Protein AF-A0A2G8S1Q2-F1 (afdb_monomer)

Radius of gyration: 22.28 Å; Cα contacts (8 Å, |Δi|>4): 128; chains: 1; bounding box: 60×45×62 Å

Structure (mmCIF, N/CA/C/O backbone):
data_AF-A0A2G8S1Q2-F1
#
_entry.id   AF-A0A2G8S1Q2-F1
#
loop_
_atom_site.group_PDB
_atom_site.id
_atom_site.type_symbol
_atom_site.label_atom_id
_atom_site.label_alt_id
_atom_site.label_comp_id
_atom_site.label_asym_id
_atom_site.label_entity_id
_atom_site.label_seq_id
_atom_site.pdbx_PDB_ins_code
_atom_site.Cartn_x
_atom_site.Cartn_y
_atom_site.Cartn_z
_atom_site.occupancy
_atom_site.B_iso_or_equiv
_atom_site.auth_seq_id
_atom_site.auth_comp_id
_atom_site.auth_asym_id
_atom_site.auth_atom_id
_atom_site.pdbx_PDB_model_num
ATOM 1 N N . MET A 1 1 ? 27.363 -15.047 46.269 1.00 43.69 1 MET A N 1
ATOM 2 C CA . MET A 1 1 ? 28.722 -14.745 45.784 1.00 43.69 1 MET A CA 1
ATOM 3 C C . MET A 1 1 ? 29.391 -16.083 45.533 1.00 43.69 1 MET A C 1
ATOM 5 O O . MET A 1 1 ? 29.581 -16.828 46.488 1.00 43.69 1 MET A O 1
ATOM 9 N N . PRO A 1 2 ? 29.495 -16.467 44.255 1.00 31.97 2 PRO A N 1
ATOM 10 C CA . PRO A 1 2 ? 30.790 -16.336 43.599 1.00 31.97 2 PRO A CA 1
ATOM 11 C C . PRO A 1 2 ? 30.722 -15.498 42.319 1.00 31.97 2 PRO A C 1
ATOM 13 O O . PRO A 1 2 ? 29.669 -15.362 41.695 1.00 31.97 2 PRO A O 1
ATOM 16 N N . ASP A 1 3 ? 31.872 -14.910 42.013 1.00 31.17 3 ASP A N 1
ATOM 17 C CA . ASP A 1 3 ? 32.123 -13.889 41.005 1.00 31.17 3 ASP A CA 1
ATOM 18 C C . ASP A 1 3 ? 31.997 -14.423 39.573 1.00 31.17 3 ASP A C 1
ATOM 20 O O . ASP A 1 3 ? 32.565 -15.459 39.221 1.00 31.17 3 ASP A O 1
ATOM 24 N N . PHE A 1 4 ? 31.265 -13.688 38.732 1.00 30.25 4 PHE A N 1
ATOM 25 C CA . PHE A 1 4 ? 31.212 -13.931 37.295 1.00 30.25 4 PHE A CA 1
ATOM 26 C C . PHE A 1 4 ? 32.331 -13.125 36.628 1.00 30.25 4 PHE A C 1
ATOM 28 O O . PHE A 1 4 ? 32.309 -11.896 36.620 1.00 30.25 4 PHE A O 1
ATOM 35 N N . VAL A 1 5 ? 33.327 -13.835 36.103 1.00 36.25 5 VAL A N 1
ATOM 36 C CA . VAL A 1 5 ? 34.426 -13.280 35.308 1.00 36.25 5 VAL A CA 1
ATOM 37 C C . VAL A 1 5 ? 33.868 -12.765 33.980 1.00 36.25 5 VAL A C 1
ATOM 39 O O . VAL A 1 5 ? 33.268 -13.519 33.214 1.00 36.25 5 VAL A O 1
ATOM 42 N N . GLU A 1 6 ? 34.061 -11.476 33.708 1.00 31.92 6 GLU A N 1
ATOM 43 C CA . GLU A 1 6 ? 33.640 -10.817 32.473 1.00 31.92 6 GLU A CA 1
ATOM 44 C C . GLU A 1 6 ? 34.610 -11.189 31.337 1.00 31.92 6 GLU A C 1
ATOM 46 O O . GLU A 1 6 ? 35.747 -10.723 31.264 1.00 31.92 6 GLU A O 1
ATOM 51 N N . GLY A 1 7 ? 34.179 -12.109 30.472 1.00 30.80 7 GLY A N 1
ATOM 52 C CA . GLY A 1 7 ? 34.874 -12.444 29.233 1.00 30.80 7 GLY A CA 1
ATOM 53 C C . GLY A 1 7 ? 34.547 -11.429 28.137 1.00 30.80 7 GLY A C 1
ATOM 54 O O . GLY A 1 7 ? 33.379 -11.170 27.859 1.00 30.80 7 GLY A O 1
ATOM 55 N N . ASN A 1 8 ? 35.587 -10.889 27.495 1.00 38.81 8 ASN A N 1
ATOM 56 C CA . ASN A 1 8 ? 35.510 -10.003 26.331 1.00 38.81 8 ASN A CA 1
ATOM 57 C C . ASN A 1 8 ? 34.640 -10.599 25.207 1.00 38.81 8 ASN A C 1
ATOM 59 O O . ASN A 1 8 ? 35.084 -11.466 24.452 1.00 38.81 8 ASN A O 1
ATOM 63 N N . GLY A 1 9 ? 33.407 -10.106 25.085 1.00 30.02 9 GLY A N 1
ATOM 64 C CA . GLY A 1 9 ? 32.466 -10.440 24.021 1.00 30.02 9 GLY A CA 1
ATOM 65 C C . GLY A 1 9 ? 32.436 -9.356 22.947 1.00 30.02 9 GLY A C 1
ATOM 66 O O . GLY A 1 9 ? 32.080 -8.212 23.211 1.00 30.02 9 GLY A O 1
ATOM 67 N N . VAL A 1 10 ? 32.819 -9.746 21.732 1.00 38.53 10 VAL A N 1
ATOM 68 C CA . VAL A 1 10 ? 32.754 -8.984 20.478 1.00 38.53 10 VAL A CA 1
ATOM 69 C C . VAL A 1 10 ? 31.423 -8.236 20.345 1.00 38.53 10 VAL A C 1
ATOM 71 O O . VAL A 1 10 ? 30.366 -8.802 20.615 1.00 38.53 10 VAL A O 1
ATOM 74 N N . ALA A 1 11 ? 31.484 -6.977 19.897 1.00 36.16 11 ALA A N 1
ATOM 75 C CA . ALA A 1 11 ? 30.337 -6.110 19.640 1.00 36.16 11 ALA A CA 1
ATOM 76 C C . ALA A 1 11 ? 29.360 -6.757 18.641 1.00 36.16 11 ALA A C 1
ATOM 78 O O . ALA A 1 11 ? 29.461 -6.586 17.426 1.00 36.16 11 ALA A O 1
ATOM 79 N N . GLY A 1 12 ? 28.410 -7.528 19.166 1.00 32.97 12 GLY A N 1
ATOM 80 C CA . GLY A 1 12 ? 27.272 -8.034 18.423 1.00 32.97 12 GLY A CA 1
ATOM 81 C C . GLY A 1 12 ? 26.372 -6.864 18.060 1.00 32.97 12 GLY A C 1
ATOM 82 O O . GLY A 1 12 ? 25.874 -6.160 18.937 1.00 32.97 12 GLY A O 1
ATOM 83 N N . ASN A 1 13 ? 26.185 -6.653 16.758 1.00 40.25 13 ASN A N 1
ATOM 84 C CA . ASN A 1 13 ? 25.220 -5.707 16.215 1.00 40.25 13 ASN A CA 1
ATOM 85 C C . ASN A 1 13 ? 23.865 -5.940 16.899 1.00 40.25 13 ASN A C 1
ATOM 87 O O . ASN A 1 13 ? 23.241 -6.988 16.720 1.00 40.25 13 ASN A O 1
ATOM 91 N N . SER A 1 14 ? 23.432 -4.976 17.710 1.00 37.72 14 SER A N 1
ATOM 92 C CA . SER A 1 14 ? 22.121 -4.988 18.350 1.00 37.72 14 SER A CA 1
ATOM 93 C C . SER A 1 14 ? 21.059 -4.919 17.255 1.00 37.72 14 SER A C 1
ATOM 95 O O . SER A 1 14 ? 20.741 -3.849 16.735 1.00 37.72 14 SER A O 1
ATOM 97 N N . VAL A 1 15 ? 20.539 -6.082 16.853 1.00 45.44 15 VAL A N 1
ATOM 98 C CA . VAL A 1 15 ? 19.340 -6.163 16.023 1.00 45.44 15 VAL A CA 1
ATOM 99 C C . VAL A 1 15 ? 18.204 -5.637 16.887 1.00 45.44 15 VAL A C 1
ATOM 101 O O . VAL A 1 15 ? 17.692 -6.322 17.773 1.00 45.44 15 VAL A O 1
ATOM 104 N N . THR A 1 16 ? 17.847 -4.377 16.663 1.00 44.38 16 THR A N 1
ATOM 105 C CA . THR A 1 16 ? 16.698 -3.748 17.306 1.00 44.38 16 THR A CA 1
ATOM 106 C C . THR A 1 16 ? 15.454 -4.589 16.998 1.00 44.38 16 THR A C 1
ATOM 108 O O . THR A 1 16 ? 15.006 -4.697 15.857 1.00 44.38 16 THR A O 1
ATOM 111 N N . LYS A 1 17 ? 14.903 -5.258 18.021 1.00 45.94 17 LYS A N 1
ATOM 112 C CA . LYS A 1 17 ? 13.624 -5.974 17.921 1.00 45.94 17 LYS A CA 1
ATOM 113 C C . LYS A 1 17 ? 12.537 -4.956 17.575 1.00 45.94 17 LYS A C 1
ATOM 115 O O . LYS A 1 17 ? 12.068 -4.233 18.446 1.00 45.94 17 LYS A O 1
ATOM 120 N N . GLY A 1 18 ? 12.146 -4.896 16.306 1.00 50.25 18 GLY A N 1
ATOM 121 C CA . GLY A 1 18 ? 11.050 -4.031 15.868 1.00 50.25 18 GLY A CA 1
ATOM 122 C C . GLY A 1 18 ? 10.818 -3.990 14.362 1.00 50.25 18 GLY A C 1
ATOM 123 O O . GLY A 1 18 ? 9.684 -3.797 13.932 1.00 50.25 18 GLY A O 1
ATOM 124 N N . HIS A 1 19 ? 11.846 -4.236 13.550 1.00 53.56 19 HIS A N 1
ATOM 125 C CA . HIS A 1 19 ? 11.708 -4.292 12.098 1.00 53.56 19 HIS A CA 1
ATOM 126 C C . HIS A 1 19 ? 12.715 -5.296 11.542 1.00 53.56 19 HIS A C 1
ATOM 128 O O . HIS A 1 19 ? 13.913 -5.068 11.662 1.00 53.56 19 HIS A O 1
ATOM 134 N N . VAL A 1 20 ? 12.249 -6.409 10.968 1.00 65.38 20 VAL A N 1
ATOM 135 C CA . VAL A 1 20 ? 13.106 -7.267 10.138 1.00 65.38 20 VAL A CA 1
ATOM 136 C C . VAL A 1 20 ? 13.144 -6.597 8.766 1.00 65.38 20 VAL A C 1
ATOM 138 O O . VAL A 1 20 ? 12.098 -6.551 8.112 1.00 65.38 20 VAL A O 1
ATOM 141 N N . PRO A 1 21 ? 14.276 -6.003 8.346 1.00 72.44 21 PRO A N 1
ATOM 142 C CA . PRO A 1 21 ? 14.379 -5.431 7.013 1.00 72.44 21 PRO A CA 1
ATOM 143 C C . PRO A 1 21 ? 14.136 -6.526 5.974 1.00 72.44 21 PRO A C 1
ATOM 145 O O . PRO A 1 21 ? 14.449 -7.691 6.215 1.00 72.44 21 PRO A O 1
ATOM 148 N N . LEU A 1 22 ? 13.587 -6.157 4.817 1.00 82.38 22 LEU A N 1
ATOM 149 C CA . LEU A 1 22 ? 13.494 -7.088 3.697 1.00 82.38 22 LEU A CA 1
ATOM 150 C C . LEU A 1 22 ? 14.908 -7.572 3.349 1.00 82.38 22 LEU A C 1
ATOM 152 O O . LEU A 1 22 ? 15.753 -6.755 2.981 1.00 82.38 22 LEU A O 1
ATOM 156 N N . ASP A 1 23 ? 15.149 -8.875 3.479 1.00 86.62 23 ASP A N 1
ATOM 157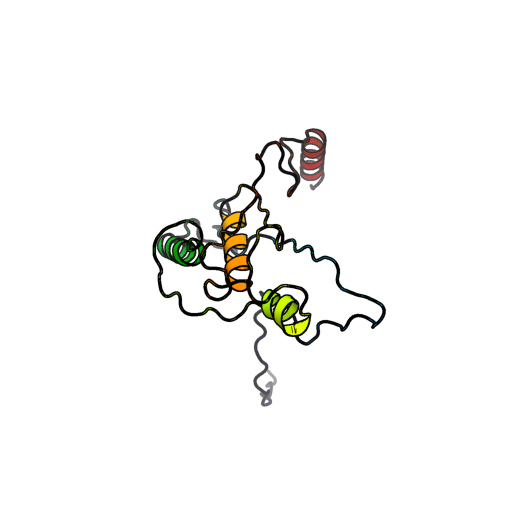 C CA . ASP A 1 23 ? 16.423 -9.491 3.120 1.00 86.62 23 ASP A CA 1
ATOM 158 C C . ASP A 1 23 ? 16.524 -9.591 1.596 1.00 86.62 23 ASP A C 1
ATOM 160 O O . ASP A 1 23 ? 16.083 -10.555 0.966 1.00 86.62 23 ASP A O 1
ATOM 164 N N . VAL A 1 24 ? 17.034 -8.516 0.996 1.00 89.69 24 VAL A N 1
ATOM 165 C CA . VAL A 1 24 ? 17.176 -8.415 -0.454 1.00 89.69 24 VAL A CA 1
ATOM 166 C C . VAL A 1 24 ? 18.266 -9.339 -0.957 1.00 89.69 24 VAL A C 1
ATOM 168 O O . VAL A 1 24 ? 18.114 -9.814 -2.071 1.00 89.69 24 VAL A O 1
ATOM 171 N N . ASP A 1 25 ? 19.316 -9.610 -0.181 1.00 88.81 25 ASP A N 1
ATOM 172 C CA . ASP A 1 25 ? 20.462 -10.422 -0.606 1.00 88.81 25 ASP A CA 1
ATOM 173 C C . ASP A 1 25 ? 20.152 -11.920 -0.471 1.00 88.81 25 ASP A C 1
ATOM 175 O O . ASP A 1 25 ? 20.440 -12.704 -1.380 1.00 88.81 25 ASP A O 1
ATOM 179 N N . GLY A 1 26 ? 19.443 -12.310 0.590 1.00 90.38 26 GLY A N 1
ATOM 180 C CA . GLY A 1 26 ? 18.954 -13.672 0.806 1.00 90.38 26 GLY A CA 1
ATOM 181 C C . GLY A 1 26 ? 17.700 -14.049 0.012 1.00 90.38 26 GLY A C 1
ATOM 182 O O . GLY A 1 26 ? 17.252 -15.192 0.105 1.00 90.38 26 GLY A O 1
ATOM 183 N N . TYR A 1 27 ? 17.127 -13.139 -0.789 1.00 91.38 27 TYR A N 1
ATOM 184 C CA . TYR A 1 27 ? 15.975 -13.478 -1.631 1.00 91.38 27 TYR A CA 1
ATOM 185 C C . TYR A 1 27 ? 16.337 -14.622 -2.603 1.00 91.38 27 TYR A C 1
ATOM 187 O O . TYR A 1 27 ? 17.333 -14.518 -3.330 1.00 91.38 27 TYR A O 1
ATOM 195 N N . PRO A 1 28 ? 15.581 -15.732 -2.630 1.00 91.25 28 PRO A N 1
ATOM 196 C CA . PRO A 1 28 ? 15.936 -16.886 -3.444 1.00 91.25 28 PRO A CA 1
ATOM 197 C C . PRO A 1 28 ? 15.822 -16.559 -4.934 1.00 91.25 28 PRO A C 1
ATOM 199 O O . PRO A 1 28 ? 14.928 -15.834 -5.370 1.00 91.25 28 PRO A O 1
ATOM 202 N N . VAL A 1 29 ? 16.737 -17.114 -5.726 1.00 88.31 29 VAL A N 1
ATOM 203 C CA . VAL A 1 29 ? 16.660 -17.032 -7.186 1.00 88.31 29 VAL A CA 1
ATOM 204 C C . VAL A 1 29 ? 15.619 -18.042 -7.660 1.00 88.31 29 VAL A C 1
ATOM 206 O O . VAL A 1 29 ? 15.643 -19.199 -7.241 1.00 88.31 29 VAL A O 1
ATOM 209 N N . ALA A 1 30 ? 14.689 -17.594 -8.502 1.00 90.19 30 ALA A N 1
ATOM 210 C CA . ALA A 1 30 ? 13.706 -18.483 -9.103 1.00 90.19 30 ALA A CA 1
ATOM 211 C C . ALA A 1 30 ? 14.401 -19.506 -10.029 1.00 90.19 30 ALA A C 1
ATOM 213 O O . ALA A 1 30 ? 15.410 -19.168 -10.654 1.00 90.19 30 ALA A O 1
ATOM 214 N N . PRO A 1 31 ? 13.881 -20.740 -10.137 1.00 95.50 31 PRO A N 1
ATOM 215 C CA . PRO A 1 31 ? 14.296 -21.686 -11.172 1.00 95.50 31 PRO A CA 1
ATOM 216 C C . PRO A 1 31 ? 14.243 -21.066 -12.577 1.00 95.50 31 PRO A C 1
ATOM 218 O O . PRO A 1 31 ? 13.410 -20.199 -12.835 1.00 95.50 31 PRO A O 1
ATOM 221 N N . ALA A 1 32 ? 15.111 -21.515 -13.490 1.00 93.31 32 ALA A N 1
ATOM 222 C CA . ALA A 1 32 ? 15.262 -20.913 -14.822 1.00 93.31 32 ALA A CA 1
ATOM 223 C C . ALA A 1 32 ? 14.002 -21.044 -15.699 1.00 93.31 32 ALA A C 1
ATOM 225 O O . ALA A 1 32 ? 13.798 -20.261 -16.623 1.00 93.31 32 ALA A O 1
ATOM 226 N N . GLU A 1 33 ? 13.160 -22.028 -15.404 1.00 96.06 33 GLU A N 1
ATOM 227 C CA . GLU A 1 33 ? 11.873 -22.275 -16.045 1.00 96.06 33 GLU A CA 1
ATOM 228 C C . GLU A 1 33 ? 10.736 -21.366 -15.542 1.00 96.06 33 GLU A C 1
ATOM 230 O O . GLU A 1 33 ? 9.643 -21.398 -16.108 1.00 96.06 33 GLU A O 1
ATOM 235 N N . LEU A 1 34 ? 10.964 -20.570 -14.489 1.00 95.00 34 LEU A N 1
ATOM 236 C CA . LEU A 1 34 ? 9.962 -19.678 -13.909 1.00 95.00 34 LEU A CA 1
ATOM 237 C C . LEU A 1 34 ? 10.312 -18.208 -14.141 1.00 95.00 34 LEU A C 1
ATOM 239 O O . LEU A 1 34 ? 11.427 -17.757 -13.894 1.00 95.00 34 LEU A O 1
ATOM 243 N N . GLU A 1 35 ? 9.300 -17.436 -14.524 1.00 93.50 35 GLU A N 1
ATOM 244 C CA . GLU A 1 35 ? 9.380 -15.987 -14.670 1.00 93.50 35 GLU A CA 1
ATOM 245 C C . GLU A 1 35 ? 8.394 -15.310 -13.714 1.00 93.50 35 GLU A C 1
ATOM 247 O O . GLU A 1 35 ? 7.252 -15.748 -13.543 1.00 93.50 35 GLU A O 1
ATOM 252 N N . LEU A 1 36 ? 8.828 -14.218 -13.086 1.00 93.62 36 LEU A N 1
ATOM 253 C CA . LEU A 1 36 ? 7.961 -13.411 -12.240 1.00 93.62 36 LEU A CA 1
ATOM 254 C C . LEU A 1 36 ? 6.984 -12.608 -13.107 1.00 93.62 36 LEU A C 1
ATOM 256 O O . LEU A 1 36 ? 7.388 -11.686 -13.803 1.00 93.62 36 LEU A O 1
ATOM 260 N N . GLN A 1 37 ? 5.694 -12.938 -13.023 1.00 94.38 37 GLN A N 1
ATOM 261 C CA . GLN A 1 37 ? 4.639 -12.287 -13.815 1.00 94.38 37 GLN A CA 1
ATOM 262 C C . GLN A 1 37 ? 3.871 -11.211 -13.036 1.00 94.38 37 GLN A C 1
ATOM 264 O O . GLN A 1 37 ? 3.409 -10.225 -13.605 1.00 94.38 37 GLN A O 1
ATOM 269 N N . GLN A 1 38 ? 3.695 -11.391 -11.724 1.00 95.12 38 GLN A N 1
ATOM 270 C CA . GLN A 1 38 ? 2.887 -10.487 -10.910 1.00 95.12 38 GLN A CA 1
ATOM 271 C C . GLN A 1 38 ? 3.317 -10.499 -9.444 1.00 95.12 38 GLN A C 1
ATOM 273 O O . GLN A 1 38 ? 3.639 -11.544 -8.883 1.00 95.12 38 GLN A O 1
ATOM 278 N N . VAL A 1 39 ? 3.256 -9.328 -8.806 1.00 94.56 39 VAL A N 1
ATOM 279 C CA . VAL A 1 39 ? 3.550 -9.142 -7.383 1.00 94.56 39 VAL A CA 1
ATOM 280 C C . VAL A 1 39 ? 2.400 -8.388 -6.722 1.00 94.56 39 VAL A C 1
ATOM 282 O O . VAL A 1 39 ? 2.054 -7.286 -7.145 1.00 94.56 39 VAL A O 1
ATOM 285 N N . HIS A 1 40 ? 1.824 -8.954 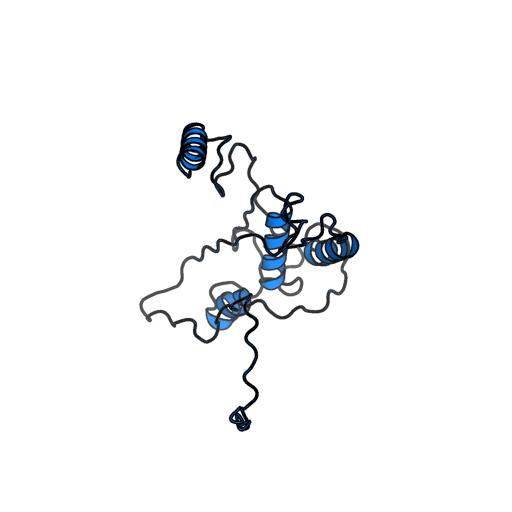-5.658 1.00 96.00 40 HIS A N 1
ATOM 286 C CA . HIS A 1 40 ? 0.845 -8.276 -4.799 1.00 96.00 40 HIS A CA 1
ATOM 287 C C . HIS A 1 40 ? 1.439 -8.070 -3.409 1.00 96.00 40 HIS A C 1
ATOM 289 O O . HIS A 1 40 ? 1.856 -9.023 -2.755 1.00 96.00 40 HIS A O 1
ATOM 295 N N . ILE A 1 41 ? 1.463 -6.821 -2.946 1.00 94.31 41 ILE A N 1
ATOM 296 C CA . ILE A 1 41 ? 2.033 -6.454 -1.648 1.00 94.31 41 ILE A CA 1
ATOM 297 C C . ILE A 1 41 ? 0.922 -5.881 -0.769 1.00 94.31 41 ILE A C 1
ATOM 299 O O . ILE A 1 41 ? 0.359 -4.826 -1.063 1.00 94.31 41 ILE A O 1
ATOM 303 N N . TYR A 1 42 ? 0.623 -6.573 0.330 1.00 94.50 42 TYR A N 1
ATOM 304 C CA . TYR A 1 42 ? -0.343 -6.136 1.335 1.00 94.50 42 TYR A CA 1
ATOM 305 C C . TYR A 1 42 ? 0.395 -5.653 2.576 1.00 94.50 42 TYR A C 1
ATOM 307 O O . TYR A 1 42 ? 1.168 -6.396 3.179 1.00 94.50 42 TYR A O 1
ATOM 315 N N . VAL A 1 43 ? 0.154 -4.402 2.967 1.00 92.12 43 VAL A N 1
ATOM 316 C CA . VAL A 1 43 ? 0.893 -3.754 4.056 1.00 92.12 43 VAL A CA 1
ATOM 317 C C . VAL A 1 43 ? -0.081 -3.143 5.047 1.00 92.12 43 VAL A C 1
ATOM 319 O O . VAL A 1 43 ? -1.009 -2.419 4.682 1.00 92.12 43 VAL A O 1
ATOM 322 N N . ARG A 1 44 ? 0.139 -3.424 6.331 1.00 92.88 44 ARG A N 1
ATOM 323 C CA . ARG A 1 44 ? -0.518 -2.700 7.418 1.00 92.88 44 ARG A CA 1
ATOM 324 C C . ARG A 1 44 ? 0.086 -1.300 7.510 1.00 92.88 44 ARG A C 1
ATOM 326 O O . ARG A 1 44 ? 1.275 -1.129 7.282 1.00 92.88 44 ARG A O 1
ATOM 333 N N . HIS A 1 45 ? -0.713 -0.311 7.907 1.00 90.88 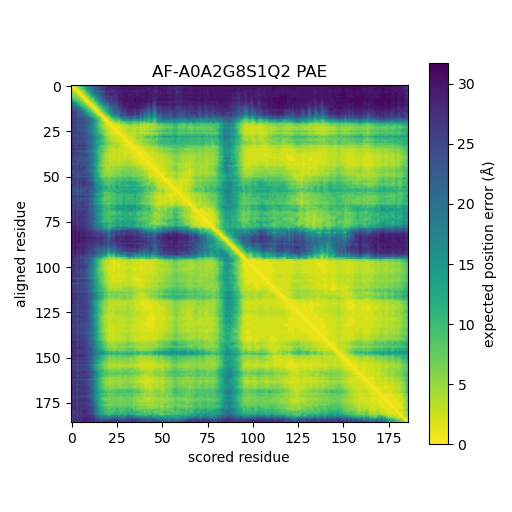45 HIS A N 1
ATOM 334 C CA . HIS A 1 45 ? -0.184 1.015 8.229 1.00 90.88 45 HIS A CA 1
ATOM 335 C C . HIS A 1 45 ? 1.018 0.939 9.195 1.00 90.88 45 HIS A C 1
ATOM 337 O O . HIS A 1 45 ? 1.092 0.028 10.028 1.00 90.88 45 HIS A O 1
ATOM 343 N N . GLY A 1 46 ? 1.903 1.933 9.116 1.00 86.25 46 GLY A N 1
ATOM 344 C CA . GLY A 1 46 ? 3.065 2.061 9.994 1.00 86.25 46 GLY A CA 1
ATOM 345 C C . GLY A 1 46 ? 2.719 2.340 11.462 1.00 86.25 46 GLY A C 1
ATOM 346 O O . GLY A 1 46 ? 1.569 2.202 11.904 1.00 86.25 46 GLY A O 1
ATOM 347 N N . GLU A 1 47 ? 3.738 2.729 12.228 1.00 86.69 47 GLU A N 1
ATOM 348 C CA . GLU A 1 47 ? 3.585 3.108 13.632 1.00 86.69 47 GLU A CA 1
ATOM 349 C C . GLU A 1 47 ? 2.568 4.238 13.817 1.00 86.69 47 GLU A C 1
ATOM 351 O O . GLU A 1 47 ? 2.355 5.083 12.946 1.00 86.69 47 GLU A O 1
ATOM 356 N N . ARG A 1 48 ? 1.886 4.221 14.961 1.00 86.38 48 ARG A N 1
ATOM 357 C CA . ARG A 1 48 ? 0.875 5.220 15.296 1.00 86.38 48 ARG A CA 1
ATOM 358 C C . ARG A 1 48 ? 0.643 5.281 16.791 1.00 86.38 48 ARG A C 1
ATOM 360 O O . ARG A 1 48 ? 0.904 4.320 17.514 1.00 86.38 48 ARG A O 1
ATOM 367 N N . THR A 1 49 ? 0.019 6.367 17.218 1.00 87.69 49 THR A N 1
ATOM 368 C CA . THR A 1 49 ? -0.536 6.481 18.562 1.00 87.69 49 THR A CA 1
ATOM 369 C C . THR A 1 49 ? -1.721 5.518 18.758 1.00 87.69 49 THR A C 1
ATOM 371 O O . THR A 1 49 ? -2.336 5.040 17.784 1.00 87.69 49 THR A O 1
ATOM 374 N N . PRO A 1 50 ? -2.066 5.186 20.016 1.00 89.19 50 PRO A N 1
ATOM 375 C CA . PRO A 1 50 ? -3.317 4.506 20.338 1.00 89.19 50 PRO A CA 1
ATOM 376 C C . PRO A 1 50 ? -4.527 5.249 19.748 1.00 89.19 50 PRO A C 1
ATOM 378 O O . PRO A 1 50 ? -4.546 6.472 19.699 1.00 89.19 50 PRO A O 1
ATOM 381 N N . VAL A 1 51 ? -5.573 4.525 19.323 1.00 88.69 51 VAL A N 1
ATOM 382 C CA . VAL A 1 51 ? -6.799 5.161 18.775 1.00 88.69 51 VAL A CA 1
ATOM 383 C C . VAL A 1 51 ? -7.739 5.710 19.863 1.00 88.69 51 VAL A C 1
ATOM 385 O O . VAL A 1 51 ? -8.866 6.084 19.572 1.00 88.69 51 VAL A O 1
ATOM 388 N N . GLY A 1 52 ? -7.304 5.695 21.120 1.00 89.12 52 GLY A N 1
ATOM 389 C CA . GLY A 1 52 ? -8.014 6.202 22.293 1.00 89.12 52 GLY A CA 1
ATOM 390 C C . GLY A 1 52 ? -7.159 5.984 23.540 1.00 89.12 52 GLY A C 1
ATOM 391 O O . GLY A 1 52 ? -6.256 5.143 23.500 1.00 89.12 52 GLY A O 1
ATOM 392 N N . VAL A 1 53 ? -7.438 6.718 24.617 1.00 91.56 53 VAL A N 1
ATOM 393 C CA . VAL A 1 53 ? -6.719 6.605 25.896 1.00 91.56 53 VAL A CA 1
ATOM 394 C C . VAL A 1 53 ? -6.984 5.238 26.520 1.00 91.56 53 VAL A C 1
ATOM 396 O O . VAL A 1 53 ? -8.132 4.835 26.694 1.00 91.56 53 VAL A O 1
ATOM 399 N N . ARG A 1 54 ? -5.919 4.485 26.800 1.00 90.81 54 ARG A N 1
ATOM 400 C CA . ARG A 1 54 ? -5.978 3.149 27.413 1.00 90.81 54 ARG A CA 1
ATOM 401 C C . ARG A 1 54 ? -4.648 2.858 28.083 1.00 90.81 54 ARG A C 1
ATOM 403 O O . ARG A 1 54 ? -3.616 3.286 27.579 1.00 90.81 54 ARG A O 1
ATOM 410 N N . MET A 1 55 ? -4.685 2.069 29.158 1.00 89.94 55 MET A N 1
ATOM 411 C CA . MET A 1 55 ? -3.485 1.646 29.893 1.00 89.94 55 MET A CA 1
ATOM 412 C C . MET A 1 55 ? -2.645 2.833 30.410 1.00 89.94 55 MET A C 1
ATOM 414 O O . MET A 1 55 ? -1.419 2.774 30.432 1.00 89.94 55 MET A O 1
ATOM 418 N N . ALA A 1 56 ? -3.315 3.920 30.809 1.00 92.44 56 ALA A N 1
ATOM 419 C CA . ALA A 1 56 ? -2.665 5.118 31.342 1.00 92.44 56 ALA A CA 1
ATOM 420 C C . ALA A 1 56 ? -2.199 4.953 32.798 1.00 92.44 56 ALA A C 1
ATOM 422 O O . ALA A 1 56 ? -1.280 5.636 33.230 1.00 92.44 56 ALA A O 1
ATOM 423 N N . GLY A 1 57 ? -2.808 4.029 33.548 1.00 90.75 57 GLY A N 1
ATOM 424 C CA . GLY A 1 57 ? -2.385 3.695 34.906 1.00 90.75 57 GLY A CA 1
ATOM 425 C C . GLY A 1 57 ? -1.227 2.686 34.962 1.00 90.75 57 GLY A C 1
ATOM 426 O O . GLY A 1 57 ? -0.841 2.104 33.938 1.00 90.75 57 GLY A O 1
ATOM 427 N N . PRO A 1 58 ? -0.693 2.420 36.167 1.00 91.62 58 PRO A N 1
ATOM 428 C CA . PRO A 1 58 ? 0.304 1.376 36.384 1.00 91.62 58 PRO A CA 1
ATOM 429 C C . PRO A 1 58 ? -0.207 -0.016 35.959 1.00 91.62 58 PRO A C 1
ATOM 431 O O . PRO A 1 58 ? -1.398 -0.295 36.105 1.00 91.62 58 PRO A O 1
ATOM 434 N N . PRO A 1 59 ? 0.662 -0.916 35.455 1.00 91.31 59 PRO A N 1
ATOM 435 C CA . PRO A 1 59 ? 2.109 -0.750 35.271 1.00 91.31 59 PRO A CA 1
ATOM 436 C C . PRO A 1 59 ? 2.505 -0.092 33.936 1.00 91.31 59 PRO A C 1
ATOM 438 O O . PRO A 1 59 ? 3.673 0.232 33.747 1.00 91.31 59 PRO A O 1
ATOM 441 N N . ALA A 1 60 ? 1.565 0.085 33.004 1.00 91.94 60 ALA A N 1
ATOM 442 C CA . ALA A 1 60 ? 1.874 0.484 31.632 1.00 91.94 60 ALA A CA 1
ATOM 443 C C . ALA A 1 60 ? 2.169 1.987 31.479 1.00 91.94 60 ALA A C 1
ATOM 445 O O . ALA A 1 60 ? 3.013 2.343 30.660 1.00 91.94 60 ALA A O 1
ATOM 446 N N . ASN A 1 61 ? 1.506 2.849 32.262 1.00 92.62 61 ASN A N 1
ATOM 447 C CA . ASN A 1 61 ? 1.724 4.304 32.309 1.00 92.62 61 ASN A CA 1
ATOM 448 C C . ASN A 1 61 ? 1.801 4.980 30.920 1.00 92.62 61 ASN A C 1
ATOM 450 O O . ASN A 1 61 ? 2.634 5.860 30.688 1.00 92.62 61 ASN A O 1
ATOM 454 N N . ILE A 1 62 ? 0.965 4.551 29.965 1.00 90.81 62 ILE A N 1
ATOM 455 C CA . ILE A 1 62 ? 0.982 5.092 28.599 1.00 90.81 62 ILE A CA 1
ATOM 456 C C . ILE A 1 62 ? 0.413 6.520 28.604 1.00 90.81 62 ILE A C 1
ATOM 458 O O . ILE A 1 62 ? -0.690 6.715 29.116 1.00 90.81 62 ILE A O 1
ATOM 462 N N . PRO A 1 63 ? 1.092 7.512 27.988 1.00 90.44 63 PRO A N 1
ATOM 463 C CA . PRO A 1 63 ? 0.591 8.879 27.930 1.00 90.44 63 PRO A CA 1
ATOM 464 C C . PRO A 1 63 ? -0.809 8.961 27.321 1.00 90.44 63 PRO A C 1
ATOM 466 O O . PRO A 1 63 ? -1.073 8.413 26.245 1.00 90.44 63 PRO A O 1
ATOM 469 N N . GLU A 1 64 ? -1.693 9.699 27.989 1.00 90.31 64 GLU A N 1
ATOM 470 C CA . GLU A 1 64 ? -3.040 9.977 27.482 1.00 90.31 64 GLU A CA 1
ATOM 471 C C . GLU A 1 64 ? -2.987 10.878 26.241 1.00 90.31 64 GLU A C 1
ATOM 473 O O . GLU A 1 64 ? -3.719 10.668 25.274 1.00 90.31 64 GLU A O 1
ATOM 478 N N . ASN A 1 65 ? -2.059 11.840 26.245 1.00 89.69 65 ASN A N 1
ATOM 479 C CA . ASN A 1 65 ? -1.894 12.842 25.200 1.00 89.69 65 ASN A CA 1
ATOM 480 C C . ASN A 1 65 ? -0.557 12.669 24.474 1.00 89.69 65 ASN A C 1
ATOM 482 O O . ASN A 1 65 ? 0.504 12.616 25.094 1.00 89.69 65 ASN A O 1
ATOM 486 N N . TRP A 1 66 ? -0.610 12.643 23.142 1.00 88.06 66 TRP A N 1
ATOM 487 C CA . TRP A 1 66 ? 0.556 12.479 22.273 1.00 88.06 66 TRP A CA 1
ATOM 488 C C . TRP A 1 66 ? 0.759 13.738 21.423 1.00 88.06 66 TRP A C 1
ATOM 490 O O . TRP A 1 66 ? 0.080 13.949 20.417 1.00 88.06 66 TRP A O 1
ATOM 500 N N . MET A 1 67 ? 1.698 14.594 21.828 1.00 85.88 67 MET A N 1
ATOM 501 C CA . MET A 1 67 ? 1.955 15.900 21.205 1.00 85.88 67 MET A CA 1
ATOM 502 C C . MET A 1 67 ? 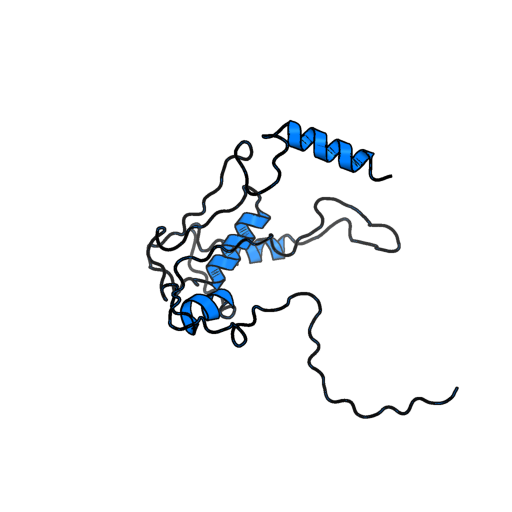2.797 15.781 19.924 1.00 85.88 67 MET A C 1
ATOM 504 O O . MET A 1 67 ? 3.951 16.201 19.872 1.00 85.88 67 MET A O 1
ATOM 508 N N . PHE A 1 68 ? 2.210 15.221 18.863 1.00 83.12 68 PHE A N 1
ATOM 509 C CA . PHE A 1 68 ? 2.903 14.971 17.590 1.00 83.12 68 PHE A CA 1
ATOM 510 C C . PHE A 1 68 ? 2.584 15.944 16.455 1.00 83.12 68 PHE A C 1
ATOM 512 O O . PHE A 1 68 ? 3.007 15.702 15.329 1.00 83.12 68 PHE A O 1
ATOM 519 N N . CYS A 1 69 ? 1.903 17.064 16.706 1.00 78.56 69 CYS A N 1
ATOM 520 C CA . CYS A 1 69 ? 1.481 17.991 15.645 1.00 78.56 69 CYS A CA 1
ATOM 521 C C . CYS A 1 69 ? 2.624 18.408 14.698 1.00 78.56 69 CYS A C 1
ATOM 523 O O . CYS A 1 69 ? 2.456 18.399 13.479 1.00 78.56 69 CYS A O 1
ATOM 525 N N . ASN A 1 70 ? 3.807 18.723 15.238 1.00 80.44 70 ASN A N 1
ATOM 526 C CA . ASN A 1 70 ? 4.963 19.103 14.423 1.00 80.44 70 ASN A CA 1
ATOM 527 C C . ASN A 1 70 ? 5.524 17.924 13.615 1.00 80.44 70 ASN A C 1
ATOM 529 O O . ASN A 1 70 ? 5.809 18.091 12.430 1.00 80.44 70 ASN A O 1
ATOM 533 N N . ILE A 1 71 ? 5.634 16.741 14.228 1.00 81.12 71 ILE A N 1
ATOM 534 C CA . ILE A 1 71 ? 6.139 15.528 13.568 1.00 81.12 71 ILE A CA 1
ATOM 535 C C . ILE A 1 71 ? 5.176 15.088 12.461 1.00 81.12 71 ILE A C 1
ATOM 537 O O . ILE A 1 71 ? 5.600 14.864 11.331 1.00 81.12 71 ILE A O 1
ATOM 541 N N . ALA A 1 72 ? 3.874 15.055 12.747 1.00 76.50 72 ALA A N 1
ATOM 542 C CA . ALA A 1 72 ? 2.836 14.728 11.777 1.00 76.50 72 ALA A CA 1
ATOM 543 C C . ALA A 1 72 ? 2.842 15.707 10.591 1.00 76.50 72 ALA A C 1
ATOM 545 O O . ALA A 1 72 ? 2.762 15.281 9.440 1.00 76.50 72 ALA A O 1
ATOM 546 N N . ARG A 1 73 ? 3.011 17.015 10.842 1.00 77.00 73 ARG A N 1
ATOM 547 C CA . ARG A 1 73 ? 3.122 18.021 9.773 1.00 77.00 73 ARG A CA 1
ATOM 548 C C . ARG A 1 73 ? 4.370 17.817 8.911 1.00 77.00 73 ARG A C 1
ATOM 550 O O . ARG A 1 73 ? 4.271 17.896 7.691 1.00 77.00 73 ARG A O 1
ATOM 557 N N . GLN A 1 74 ? 5.527 17.556 9.522 1.00 77.75 74 GLN A N 1
ATOM 558 C CA . GLN A 1 74 ? 6.776 17.294 8.793 1.00 77.75 74 GLN A CA 1
ATOM 559 C C . GLN A 1 74 ? 6.682 16.028 7.942 1.00 77.75 74 GLN A C 1
ATOM 561 O O . GLN A 1 74 ? 7.067 16.031 6.775 1.00 77.75 74 GLN A O 1
ATOM 566 N N . PHE A 1 75 ? 6.134 14.960 8.515 1.00 76.06 75 PHE A N 1
ATOM 567 C CA . PHE A 1 75 ? 5.888 13.714 7.809 1.00 76.06 75 PHE A CA 1
ATOM 568 C C . PHE A 1 75 ? 4.957 13.937 6.618 1.00 76.06 75 PHE A C 1
ATOM 570 O O . PHE A 1 75 ? 5.311 13.577 5.499 1.00 76.06 75 PHE A O 1
ATOM 577 N N . ARG A 1 76 ? 3.822 14.615 6.832 1.00 72.50 76 ARG A N 1
ATOM 578 C CA . ARG A 1 76 ? 2.877 14.948 5.766 1.00 72.50 76 ARG A CA 1
ATOM 579 C C . ARG A 1 76 ? 3.543 15.752 4.654 1.00 72.50 76 ARG A C 1
ATOM 581 O O . ARG A 1 76 ? 3.369 15.404 3.498 1.00 72.50 76 ARG A O 1
ATOM 588 N N . ALA A 1 77 ? 4.344 16.765 4.982 1.00 70.12 77 ALA A N 1
ATOM 589 C CA . ALA A 1 77 ? 5.081 17.544 3.986 1.00 70.12 77 ALA A CA 1
ATOM 590 C C . ALA A 1 77 ? 6.063 16.687 3.167 1.00 70.12 77 ALA A C 1
ATOM 592 O O . ALA A 1 77 ? 6.205 16.898 1.967 1.00 70.12 77 ALA A O 1
ATOM 593 N N . ALA A 1 78 ? 6.706 15.697 3.791 1.00 68.19 78 ALA A N 1
ATOM 594 C CA . ALA A 1 78 ? 7.631 14.803 3.101 1.00 68.19 78 ALA A CA 1
ATOM 595 C C . ALA A 1 78 ? 6.931 13.820 2.142 1.00 68.19 78 ALA A C 1
ATOM 597 O O . ALA A 1 78 ? 7.541 13.397 1.166 1.00 68.19 78 ALA A O 1
ATOM 598 N N . VAL A 1 79 ? 5.677 13.439 2.418 1.00 68.94 79 VAL A N 1
ATOM 599 C CA . VAL A 1 79 ? 4.945 12.413 1.643 1.00 68.94 79 VAL A CA 1
ATOM 600 C C . VAL A 1 79 ? 3.889 12.995 0.704 1.00 68.94 79 VAL A C 1
ATOM 602 O O . VAL A 1 79 ? 3.482 12.336 -0.248 1.00 68.94 79 VAL A O 1
ATOM 605 N N . ALA A 1 80 ? 3.449 14.231 0.953 1.00 59.81 80 ALA A N 1
ATOM 606 C CA . ALA A 1 80 ? 2.449 14.938 0.157 1.00 59.81 80 ALA A CA 1
ATOM 607 C C . ALA A 1 80 ? 3.025 15.606 -1.100 1.00 59.81 80 ALA A C 1
ATOM 609 O O . ALA A 1 80 ? 2.268 16.223 -1.842 1.00 59.81 80 ALA A O 1
ATOM 610 N N . SER A 1 81 ? 4.321 15.447 -1.388 1.00 55.81 81 SER A N 1
ATOM 611 C CA . SER A 1 81 ? 4.968 15.952 -2.611 1.00 55.81 81 SER A CA 1
ATOM 612 C C . SER A 1 81 ? 4.326 15.451 -3.919 1.00 55.81 81 SER A C 1
ATOM 614 O O . SER A 1 81 ? 4.627 15.980 -4.982 1.00 55.81 81 SER A O 1
ATOM 616 N N . TRP A 1 82 ? 3.396 14.492 -3.844 1.00 51.44 82 TRP A N 1
ATOM 617 C CA . TRP A 1 82 ? 2.596 13.963 -4.957 1.00 51.44 82 TRP A CA 1
ATOM 618 C C . TRP A 1 82 ? 1.240 14.651 -5.177 1.00 51.44 82 TRP A C 1
ATOM 620 O O . TRP A 1 82 ? 0.612 14.448 -6.211 1.00 51.44 82 TRP A O 1
ATOM 630 N N . VAL A 1 83 ? 0.756 15.439 -4.215 1.00 41.84 83 VAL A N 1
ATOM 631 C CA . VAL A 1 83 ? -0.546 16.125 -4.261 1.00 41.84 83 VAL A CA 1
ATOM 632 C C . VAL A 1 83 ? -0.283 17.624 -4.173 1.00 41.84 83 VAL A C 1
ATOM 634 O O . VAL A 1 83 ? -0.413 18.204 -3.107 1.00 41.84 83 VAL A O 1
ATOM 637 N N . ASN A 1 84 ? 0.166 18.200 -5.297 1.00 38.47 84 ASN A N 1
ATOM 638 C CA . ASN A 1 84 ? 0.383 19.630 -5.571 1.00 38.47 84 ASN A CA 1
ATOM 639 C C . ASN A 1 84 ? 0.773 20.514 -4.368 1.00 38.47 84 ASN A C 1
ATOM 641 O O . ASN A 1 84 ? -0.092 20.885 -3.581 1.00 38.47 84 ASN A O 1
ATOM 645 N N . VAL A 1 85 ? 2.052 20.928 -4.321 1.00 32.97 85 VAL A N 1
ATOM 646 C CA . VAL A 1 85 ? 2.577 22.277 -3.978 1.00 32.97 85 VAL A CA 1
ATOM 647 C C . VAL A 1 85 ? 4.086 22.160 -3.658 1.00 32.97 85 VAL A C 1
ATOM 649 O O . VAL A 1 85 ? 4.478 21.513 -2.696 1.00 32.97 85 VAL A O 1
ATOM 652 N N . TYR A 1 86 ? 4.896 22.809 -4.506 1.00 33.62 86 TYR A N 1
ATOM 653 C CA . TYR A 1 86 ? 6.341 23.111 -4.459 1.00 33.62 86 TYR A CA 1
ATOM 654 C C . TYR A 1 86 ? 7.367 22.002 -4.169 1.00 33.62 86 TYR A C 1
ATOM 656 O O . TYR A 1 86 ? 7.408 21.372 -3.117 1.00 33.62 86 TYR A O 1
ATOM 664 N N . TRP A 1 87 ? 8.312 21.903 -5.109 1.00 40.94 87 TRP A N 1
ATOM 665 C CA . TRP A 1 87 ? 9.630 21.296 -4.969 1.00 40.94 87 TRP A CA 1
ATOM 666 C C . TRP A 1 87 ? 10.320 21.743 -3.677 1.00 40.94 87 TRP A C 1
ATOM 668 O O . TRP A 1 87 ? 10.938 22.804 -3.612 1.00 40.94 87 TRP A O 1
ATOM 678 N N . VAL A 1 88 ? 10.249 20.905 -2.648 1.00 37.91 88 VAL A N 1
ATOM 679 C CA . VAL A 1 88 ? 11.175 20.968 -1.522 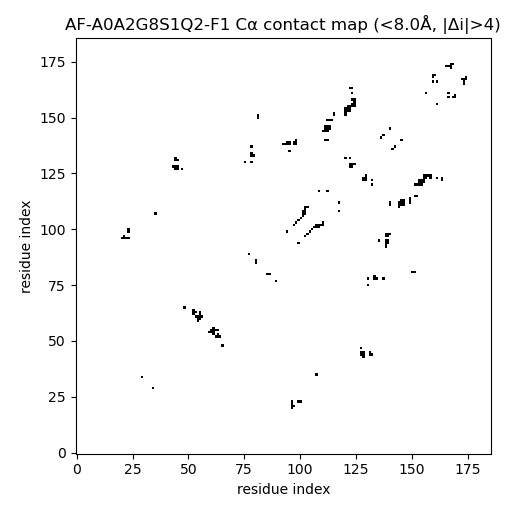1.00 37.91 88 VAL A CA 1
ATOM 680 C C . VAL A 1 88 ? 12.221 19.895 -1.771 1.00 37.91 88 VAL A C 1
ATOM 682 O O . VAL A 1 88 ? 11.879 18.722 -1.918 1.00 37.91 88 VAL A O 1
ATOM 685 N N . ASN A 1 89 ? 13.492 20.304 -1.823 1.00 40.84 89 ASN A N 1
ATOM 686 C CA . ASN A 1 89 ? 14.648 19.409 -1.833 1.00 40.84 89 ASN A CA 1
ATOM 687 C C . ASN A 1 89 ? 14.600 18.514 -0.586 1.00 40.84 89 ASN A C 1
ATOM 689 O O . ASN A 1 89 ? 15.134 18.851 0.472 1.00 40.84 89 ASN A O 1
ATOM 693 N N . SER A 1 90 ? 13.911 17.380 -0.691 1.00 42.88 90 SER A N 1
ATOM 694 C CA . SER A 1 90 ? 13.839 16.388 0.367 1.00 42.88 90 SER A CA 1
ATOM 695 C C . SER A 1 90 ? 15.065 15.491 0.251 1.00 42.88 90 SER A C 1
ATOM 697 O O . SER A 1 90 ? 15.265 14.756 -0.712 1.00 42.88 90 SER A O 1
ATOM 699 N N . ARG A 1 91 ? 15.937 15.630 1.251 1.00 42.84 91 ARG A N 1
ATOM 700 C CA . ARG A 1 91 ? 17.123 14.808 1.495 1.00 42.84 91 ARG A CA 1
ATOM 701 C C . ARG A 1 91 ? 16.777 13.335 1.245 1.00 42.84 91 ARG A C 1
ATOM 703 O O . ARG A 1 91 ? 15.852 12.818 1.870 1.00 42.84 91 ARG A O 1
ATOM 710 N N . THR A 1 92 ? 17.509 12.689 0.340 1.00 41.34 92 THR A N 1
ATOM 711 C CA . THR A 1 92 ? 17.382 11.270 -0.023 1.00 41.34 92 THR A CA 1
ATOM 712 C C . THR A 1 92 ? 17.359 10.394 1.229 1.00 41.34 92 THR A C 1
ATOM 714 O O . THR A 1 92 ? 18.403 10.083 1.803 1.00 41.34 92 THR A O 1
ATOM 717 N N . ARG A 1 93 ? 16.164 9.995 1.681 1.00 50.38 93 ARG A N 1
ATOM 718 C CA . ARG A 1 93 ? 16.021 8.812 2.536 1.00 50.38 93 ARG A CA 1
ATOM 719 C C . ARG A 1 93 ? 16.359 7.617 1.648 1.00 50.38 93 ARG A C 1
ATOM 721 O O . ARG A 1 93 ? 15.848 7.544 0.535 1.00 50.38 93 ARG A O 1
ATOM 728 N N . GLY A 1 94 ? 17.285 6.774 2.107 1.00 52.75 94 GLY A N 1
ATOM 729 C CA . GLY A 1 94 ? 17.872 5.686 1.323 1.00 52.75 94 GLY A CA 1
ATOM 730 C C . GLY A 1 94 ? 16.839 4.808 0.613 1.00 52.75 94 GLY A C 1
ATOM 731 O O . GLY A 1 94 ? 15.691 4.703 1.042 1.00 52.75 94 GLY A O 1
ATOM 732 N N . GLU A 1 95 ? 17.267 4.199 -0.491 1.00 60.50 95 GLU A N 1
ATOM 733 C CA . GLU A 1 95 ? 16.440 3.346 -1.348 1.00 60.50 95 GLU A CA 1
ATOM 734 C C . GLU A 1 95 ? 15.707 2.267 -0.543 1.00 60.50 95 GLU A C 1
ATOM 736 O O . GLU A 1 95 ? 16.301 1.586 0.300 1.00 60.50 95 GLU A O 1
ATOM 741 N N . SER A 1 96 ? 14.406 2.103 -0.805 1.00 82.25 96 SER A N 1
ATOM 742 C CA . SER A 1 96 ? 13.609 1.083 -0.125 1.00 82.25 96 SER A CA 1
ATOM 743 C C . SER A 1 96 ? 14.070 -0.327 -0.501 1.00 82.25 96 SER A C 1
ATOM 745 O O . SER A 1 96 ? 14.473 -0.580 -1.637 1.00 82.25 96 SER A O 1
ATOM 747 N N . GLY A 1 97 ? 13.933 -1.282 0.426 1.00 88.50 97 GLY A N 1
ATOM 748 C CA . GLY A 1 97 ? 14.177 -2.698 0.123 1.00 88.50 97 GLY A CA 1
ATOM 749 C C . GLY A 1 97 ? 13.322 -3.206 -1.045 1.00 88.50 97 GLY A C 1
ATOM 750 O O . GLY A 1 97 ? 13.782 -4.029 -1.828 1.00 88.50 97 GLY A O 1
ATOM 751 N N . LEU A 1 98 ? 12.112 -2.657 -1.222 1.00 92.31 98 LEU A N 1
ATOM 752 C CA . LEU A 1 98 ? 11.243 -2.977 -2.358 1.00 92.31 98 LEU A CA 1
ATOM 753 C C . LEU A 1 98 ? 11.857 -2.559 -3.696 1.00 92.31 98 LEU A C 1
ATOM 755 O O . LEU A 1 98 ? 11.797 -3.334 -4.645 1.00 92.31 98 LEU A O 1
ATOM 759 N N . ARG A 1 99 ? 12.470 -1.370 -3.774 1.00 93.06 99 ARG A N 1
ATOM 760 C CA . ARG A 1 99 ? 13.174 -0.931 -4.985 1.00 93.06 99 ARG A CA 1
ATOM 761 C C . ARG A 1 99 ? 14.365 -1.840 -5.273 1.00 93.06 99 ARG A C 1
ATOM 763 O O . ARG A 1 99 ? 14.449 -2.397 -6.364 1.00 93.06 99 ARG A O 1
ATOM 770 N N . LYS A 1 100 ? 15.210 -2.071 -4.265 1.00 93.25 100 LYS A N 1
ATOM 771 C CA . LYS A 1 100 ? 16.392 -2.931 -4.404 1.00 93.25 100 LYS A CA 1
ATOM 772 C C . LYS A 1 100 ? 16.034 -4.331 -4.894 1.00 93.25 100 LYS A C 1
ATOM 774 O O . LYS A 1 100 ? 16.715 -4.883 -5.751 1.00 93.25 100 LYS A O 1
ATOM 779 N N . LEU A 1 101 ? 14.940 -4.897 -4.391 1.00 93.44 101 LEU A N 1
ATOM 780 C CA . LEU A 1 101 ? 14.490 -6.212 -4.821 1.00 93.44 101 LEU A CA 1
ATOM 781 C C . LEU A 1 101 ? 13.862 -6.179 -6.220 1.00 93.44 101 LEU A C 1
ATOM 783 O O . LEU A 1 101 ? 14.350 -6.851 -7.122 1.00 93.44 101 LEU A O 1
ATOM 787 N N . TYR A 1 102 ? 12.787 -5.415 -6.417 1.00 94.44 102 TYR A N 1
ATOM 788 C CA . TYR A 1 102 ? 11.953 -5.5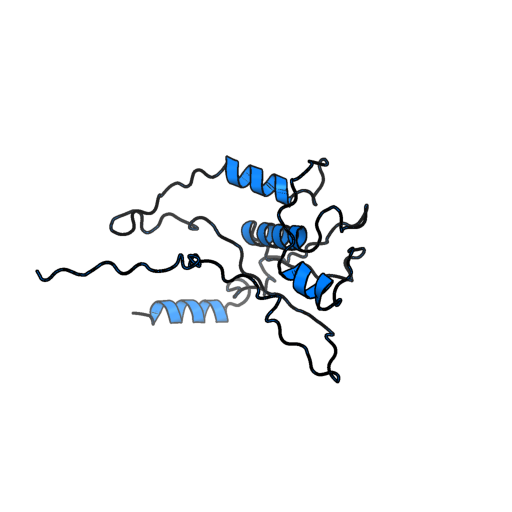40 -7.617 1.00 94.44 102 TYR A CA 1
ATOM 789 C C . TYR A 1 102 ? 12.452 -4.732 -8.820 1.00 94.44 102 TYR A C 1
ATOM 791 O O . TYR A 1 102 ? 12.143 -5.099 -9.950 1.00 94.44 102 TYR A O 1
ATOM 799 N N . VAL A 1 103 ? 13.233 -3.671 -8.601 1.00 94.38 103 VAL A N 1
ATOM 800 C CA . VAL A 1 103 ? 13.837 -2.851 -9.666 1.00 94.38 103 VAL A CA 1
ATOM 801 C C . VAL A 1 103 ? 15.298 -3.244 -9.875 1.00 94.38 103 VAL A C 1
ATOM 803 O O . VAL A 1 103 ? 15.723 -3.512 -10.999 1.00 94.38 103 VAL A O 1
ATOM 806 N N . ASP A 1 104 ? 16.092 -3.311 -8.804 1.00 94.12 104 ASP A N 1
ATOM 807 C CA . ASP A 1 104 ? 17.544 -3.449 -8.959 1.00 94.12 104 ASP A CA 1
ATOM 808 C C . ASP A 1 104 ? 17.990 -4.900 -9.141 1.00 94.12 104 ASP A C 1
ATOM 810 O O . ASP A 1 104 ? 18.775 -5.170 -10.051 1.00 94.12 104 ASP A O 1
ATOM 814 N N . ARG A 1 105 ? 17.471 -5.833 -8.337 1.00 93.62 105 ARG A N 1
ATOM 815 C CA . ARG A 1 105 ? 17.856 -7.250 -8.386 1.00 93.62 105 ARG A CA 1
ATOM 816 C C . ARG A 1 105 ? 17.051 -8.050 -9.407 1.00 93.62 105 ARG A C 1
ATOM 818 O O . ARG A 1 105 ? 17.637 -8.701 -10.263 1.00 93.62 105 ARG A O 1
ATOM 825 N N . LEU A 1 106 ? 15.723 -8.021 -9.307 1.00 93.75 106 LEU A N 1
ATOM 826 C CA . LEU A 1 106 ? 14.837 -8.855 -10.128 1.00 93.75 106 LEU A CA 1
ATOM 827 C C . LEU A 1 106 ? 14.513 -8.239 -11.490 1.00 93.75 106 LEU A C 1
ATOM 829 O O . LEU A 1 106 ? 14.034 -8.954 -12.361 1.00 93.75 106 LEU A O 1
ATOM 833 N N . LYS A 1 107 ? 14.744 -6.929 -11.672 1.00 94.06 107 LYS A N 1
ATOM 834 C CA . LYS A 1 107 ? 14.434 -6.198 -12.917 1.00 94.06 107 LYS A CA 1
ATOM 835 C C . LYS A 1 107 ? 12.976 -6.368 -13.380 1.00 94.06 107 LYS A C 1
ATOM 837 O O . LYS A 1 107 ? 12.685 -6.249 -14.563 1.00 94.06 107 LYS A O 1
ATOM 842 N N . PHE A 1 108 ? 12.070 -6.633 -12.439 1.00 94.19 108 PHE A N 1
ATOM 843 C CA . PHE A 1 108 ? 10.652 -6.874 -12.697 1.00 94.19 108 PHE A CA 1
ATOM 844 C C . PHE A 1 108 ? 9.883 -5.564 -12.896 1.00 94.19 108 PHE A C 1
ATOM 846 O O . PHE A 1 108 ? 9.039 -5.457 -13.779 1.00 94.19 108 PHE A O 1
ATOM 853 N N . LEU A 1 109 ? 10.187 -4.554 -12.078 1.00 94.56 109 LEU A N 1
ATOM 854 C CA . LEU A 1 109 ? 9.606 -3.219 -12.182 1.00 94.56 109 LEU A CA 1
ATOM 855 C C . LEU A 1 109 ? 10.532 -2.272 -12.964 1.00 94.56 109 LEU A C 1
ATOM 857 O O . LEU A 1 109 ? 11.758 -2.391 -12.858 1.00 94.56 109 LEU A O 1
ATOM 861 N N . PRO A 1 110 ? 9.983 -1.289 -13.702 1.00 94.31 110 PRO A N 1
ATOM 862 C CA . PRO A 1 110 ? 10.793 -0.325 -14.438 1.00 94.31 110 PRO A CA 1
ATOM 863 C C . PRO A 1 110 ? 11.595 0.569 -13.485 1.00 94.31 110 PRO A C 1
ATOM 865 O O . PRO A 1 110 ? 11.140 0.894 -12.388 1.00 94.31 110 PRO A O 1
ATOM 868 N N . ASP A 1 111 ? 12.772 1.031 -13.921 1.00 93.88 111 ASP A N 1
ATOM 869 C CA . ASP A 1 111 ? 13.599 1.964 -13.136 1.00 93.88 111 ASP A CA 1
ATOM 870 C C . AS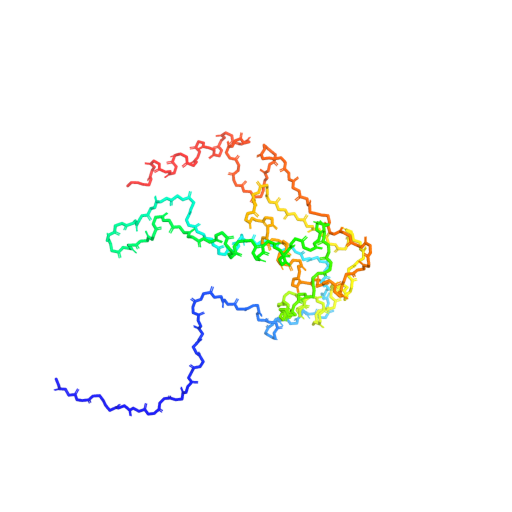P A 1 111 ? 12.896 3.312 -12.899 1.00 93.88 111 ASP A C 1
ATOM 872 O O . ASP A 1 111 ? 13.016 3.890 -11.813 1.00 93.88 111 ASP A O 1
ATOM 876 N N . VAL A 1 112 ? 12.128 3.771 -13.895 1.00 92.31 112 VAL A N 1
ATOM 877 C CA . VAL A 1 112 ? 11.328 5.002 -13.869 1.00 92.31 112 VAL A CA 1
ATOM 878 C C . VAL A 1 112 ? 9.879 4.670 -14.192 1.00 92.31 112 VAL A C 1
ATOM 880 O O . VAL A 1 112 ? 9.612 4.121 -15.262 1.00 92.31 112 VAL A O 1
ATOM 883 N N . VAL A 1 113 ? 8.966 5.047 -13.297 1.00 91.31 113 VAL A N 1
ATOM 884 C CA . VAL A 1 113 ? 7.521 4.867 -13.488 1.00 91.31 113 VAL A CA 1
ATOM 885 C C . VAL A 1 113 ? 6.949 5.955 -14.397 1.00 91.31 113 VAL A C 1
ATOM 887 O O . VAL A 1 113 ? 7.288 7.140 -14.259 1.00 91.31 113 VAL A O 1
ATOM 890 N N . ARG A 1 114 ? 6.100 5.550 -15.348 1.00 90.38 114 ARG A N 1
ATOM 891 C CA . ARG A 1 114 ? 5.514 6.454 -16.358 1.00 90.38 114 ARG A CA 1
ATOM 892 C C . ARG A 1 114 ? 3.995 6.408 -16.425 1.00 90.38 114 ARG A C 1
ATOM 894 O O . ARG A 1 114 ? 3.386 7.428 -16.735 1.00 90.38 114 ARG A O 1
ATOM 901 N N . SER A 1 115 ? 3.388 5.255 -16.149 1.00 90.56 115 SER A N 1
ATOM 902 C CA . SER A 1 115 ? 1.937 5.065 -16.244 1.00 90.56 115 SER A CA 1
ATOM 903 C C . SER A 1 115 ? 1.358 4.416 -14.989 1.00 90.56 115 SER A C 1
ATOM 905 O O . SER A 1 115 ? 2.017 3.665 -14.276 1.00 90.56 115 SER A O 1
ATOM 907 N N . ASN A 1 116 ? 0.073 4.680 -14.745 1.00 89.12 116 ASN A N 1
ATOM 908 C CA . ASN A 1 116 ? -0.719 4.020 -13.708 1.00 89.12 116 ASN A CA 1
ATOM 909 C C . ASN A 1 116 ? -1.132 2.585 -14.075 1.00 89.12 116 ASN A C 1
ATOM 911 O O . ASN A 1 116 ? -1.777 1.923 -13.263 1.00 89.12 116 ASN A O 1
ATOM 915 N N . ASP A 1 117 ? -0.777 2.121 -15.274 1.00 89.44 117 ASP A N 1
ATOM 916 C CA . ASP A 1 117 ? -0.957 0.729 -15.696 1.00 89.44 117 ASP A CA 1
ATOM 917 C C . ASP A 1 117 ? 0.207 -0.164 -15.236 1.00 89.44 117 ASP A C 1
ATOM 919 O O . ASP A 1 117 ? 0.034 -1.368 -15.075 1.00 89.44 117 ASP A O 1
ATOM 923 N N . GLU A 1 118 ? 1.377 0.428 -14.964 1.00 87.50 118 GLU A N 1
ATOM 924 C CA . GLU A 1 118 ? 2.563 -0.283 -14.463 1.00 87.50 118 GLU A CA 1
ATOM 925 C C . GLU A 1 118 ? 2.413 -0.656 -12.978 1.00 87.50 118 GLU A C 1
ATOM 927 O O . GLU A 1 118 ? 2.974 -1.651 -12.522 1.00 87.50 118 GLU A O 1
ATOM 932 N N . ILE A 1 119 ? 1.653 0.140 -12.211 1.00 90.88 119 ILE A N 1
ATOM 933 C CA . ILE A 1 119 ? 1.454 -0.055 -10.772 1.00 90.88 119 ILE A CA 1
ATOM 934 C C . ILE A 1 119 ? -0.001 0.170 -10.348 1.00 90.88 119 ILE A C 1
ATOM 936 O O . ILE A 1 119 ? -0.605 1.211 -10.597 1.00 90.88 119 ILE A O 1
ATOM 940 N N . TYR A 1 120 ? -0.554 -0.788 -9.603 1.00 94.75 120 TYR A N 1
ATOM 941 C CA . TYR A 1 120 ? -1.876 -0.660 -8.995 1.00 94.75 120 TYR A CA 1
ATOM 942 C C . TYR A 1 120 ? -1.762 -0.263 -7.520 1.00 94.75 120 TYR A C 1
ATOM 944 O O . TYR A 1 120 ? -1.317 -1.042 -6.678 1.00 94.75 120 TYR A O 1
ATOM 952 N N . LEU A 1 121 ? -2.202 0.953 -7.196 1.00 95.38 121 LEU A N 1
ATOM 953 C CA . LEU A 1 121 ? -2.110 1.524 -5.853 1.00 95.38 121 LEU A CA 1
ATOM 954 C C . LEU A 1 121 ? -3.497 1.639 -5.221 1.00 95.38 121 LEU A C 1
ATOM 956 O O . LEU A 1 121 ? -4.367 2.346 -5.736 1.00 95.38 121 LEU A O 1
ATOM 960 N N . ARG A 1 122 ? -3.702 0.975 -4.078 1.00 96.81 122 ARG A N 1
ATOM 961 C CA . ARG A 1 122 ? -4.984 0.968 -3.364 1.00 96.81 122 ARG A CA 1
ATOM 962 C C . ARG A 1 122 ? -4.802 1.069 -1.853 1.00 96.81 122 ARG A C 1
ATOM 964 O O . ARG A 1 122 ? -3.957 0.387 -1.284 1.00 96.81 122 ARG A O 1
ATOM 971 N N . SER A 1 123 ? -5.638 1.873 -1.198 1.00 96.50 123 SER A N 1
ATOM 972 C CA . SER A 1 123 ? -5.694 1.986 0.266 1.00 96.50 123 SER A CA 1
ATOM 973 C C . SER A 1 123 ? -7.138 2.052 0.760 1.00 96.50 123 SER A C 1
ATOM 975 O O . SER A 1 123 ? -8.042 2.417 0.008 1.00 96.50 123 SER A O 1
ATOM 977 N N . THR A 1 124 ? -7.358 1.730 2.036 1.00 95.44 124 THR A N 1
ATOM 978 C CA . THR A 1 124 ? -8.624 2.059 2.709 1.00 95.44 124 THR A CA 1
ATOM 979 C C . THR A 1 124 ? -8.766 3.572 2.855 1.00 95.44 124 THR A C 1
ATOM 981 O O . THR A 1 124 ? -7.760 4.281 2.914 1.00 95.44 124 THR A O 1
ATOM 984 N N . ASN A 1 125 ? -9.995 4.075 3.008 1.00 94.00 125 ASN A N 1
ATOM 985 C CA . ASN A 1 125 ? -10.245 5.493 3.294 1.00 94.00 125 ASN A CA 1
ATOM 986 C C . ASN A 1 125 ? -9.928 5.865 4.758 1.00 94.00 125 ASN A C 1
ATOM 988 O O . ASN A 1 125 ? -10.795 6.284 5.524 1.00 94.00 125 ASN A O 1
ATOM 992 N N . ILE A 1 126 ? -8.689 5.626 5.182 1.00 92.06 126 ILE A N 1
ATOM 993 C CA . ILE A 1 126 ? -8.203 5.896 6.529 1.00 92.06 126 ILE A CA 1
ATOM 994 C C . ILE A 1 126 ? -6.878 6.663 6.391 1.00 92.06 126 ILE A C 1
ATOM 996 O O . ILE A 1 126 ? -5.939 6.123 5.809 1.00 92.06 126 ILE A O 1
ATOM 1000 N N . PRO A 1 127 ? -6.732 7.875 6.962 1.00 90.19 127 PRO A N 1
ATOM 1001 C CA . PRO A 1 127 ? -5.551 8.719 6.740 1.00 90.19 127 PRO A CA 1
ATOM 1002 C C . PRO A 1 127 ? -4.210 7.997 6.944 1.00 90.19 127 PRO A C 1
ATOM 1004 O O . PRO A 1 127 ? -3.372 7.977 6.050 1.00 90.19 127 PRO A O 1
ATOM 1007 N N . ARG A 1 128 ? -4.060 7.263 8.054 1.00 89.31 128 ARG A N 1
ATOM 1008 C CA . ARG A 1 128 ? -2.835 6.497 8.356 1.00 89.31 128 ARG A CA 1
ATOM 1009 C C . ARG A 1 128 ? -2.472 5.440 7.304 1.00 89.31 128 ARG A C 1
ATOM 1011 O O . ARG A 1 128 ? -1.294 5.144 7.131 1.00 89.31 128 ARG A O 1
ATOM 1018 N N . THR A 1 129 ? -3.450 4.827 6.627 1.00 92.75 129 THR A N 1
ATOM 1019 C CA . THR A 1 129 ? -3.174 3.818 5.586 1.00 92.75 129 THR A CA 1
ATOM 1020 C C . THR A 1 129 ? -2.820 4.483 4.264 1.00 92.75 129 THR A C 1
ATOM 1022 O O . THR A 1 129 ? -1.998 3.956 3.521 1.00 92.75 129 THR A O 1
ATOM 1025 N N . ILE A 1 130 ? -3.428 5.634 3.971 1.00 92.31 130 ILE A N 1
ATOM 1026 C CA . ILE A 1 130 ? -3.129 6.439 2.783 1.00 92.31 130 ILE A CA 1
ATOM 1027 C C . ILE A 1 130 ? -1.697 6.958 2.866 1.00 92.31 130 ILE A C 1
ATOM 1029 O O . ILE A 1 130 ? -0.906 6.743 1.953 1.00 92.31 130 ILE A O 1
ATOM 1033 N N . GLU A 1 131 ? -1.340 7.562 3.995 1.00 89.00 131 GLU A N 1
ATOM 1034 C CA . GLU A 1 131 ? -0.012 8.127 4.193 1.00 89.00 131 GLU A CA 1
ATOM 1035 C C . GLU A 1 131 ? 1.085 7.050 4.216 1.00 89.00 131 GLU A C 1
ATOM 1037 O O . GLU A 1 131 ? 2.159 7.244 3.649 1.00 89.00 131 GLU A O 1
ATOM 1042 N N . SER A 1 132 ? 0.806 5.877 4.801 1.00 89.75 132 SER A N 1
ATOM 1043 C CA . SER A 1 132 ? 1.736 4.738 4.749 1.00 89.75 132 SER A CA 1
ATOM 1044 C C . SER A 1 132 ? 1.988 4.282 3.308 1.00 89.75 132 SER A C 1
ATOM 1046 O O . SER A 1 132 ? 3.123 3.993 2.941 1.00 89.75 132 SER A O 1
ATOM 1048 N N . LEU A 1 133 ? 0.950 4.251 2.464 1.00 92.38 133 LEU A N 1
ATOM 1049 C CA . LEU A 1 133 ? 1.116 3.906 1.053 1.00 92.38 133 LEU A CA 1
ATOM 1050 C C . LEU A 1 133 ? 1.901 4.985 0.294 1.00 92.38 133 LEU A C 1
ATOM 1052 O O . LEU A 1 133 ? 2.785 4.646 -0.486 1.00 92.38 133 LEU A O 1
ATOM 1056 N N . GLN A 1 134 ? 1.655 6.269 0.566 1.00 90.00 134 GLN A N 1
ATOM 1057 C CA . GLN A 1 134 ? 2.450 7.367 -0.001 1.00 90.00 134 GLN A CA 1
ATOM 1058 C C . GLN A 1 134 ? 3.935 7.245 0.365 1.00 90.00 134 GLN A C 1
ATOM 1060 O O . GLN A 1 134 ? 4.795 7.453 -0.489 1.00 90.00 134 GLN A O 1
ATOM 1065 N N . GLN A 1 135 ? 4.253 6.841 1.599 1.00 87.50 135 GLN A N 1
ATOM 1066 C CA . GLN A 1 135 ? 5.635 6.560 1.997 1.00 87.50 135 GLN A CA 1
ATOM 1067 C C . GLN A 1 135 ? 6.267 5.406 1.230 1.00 87.50 135 GLN A C 1
ATOM 1069 O O . GLN A 1 135 ? 7.409 5.523 0.786 1.00 87.50 135 GLN A O 1
ATOM 1074 N N . ILE A 1 136 ? 5.535 4.303 1.073 1.00 89.69 136 ILE A N 1
ATOM 1075 C CA . ILE A 1 136 ? 6.005 3.143 0.311 1.00 89.69 136 ILE A CA 1
ATOM 1076 C C . ILE A 1 136 ? 6.297 3.555 -1.135 1.00 89.69 136 ILE A C 1
ATOM 1078 O O . ILE A 1 136 ? 7.366 3.236 -1.652 1.00 89.69 136 ILE A O 1
ATOM 1082 N N . ILE A 1 137 ? 5.395 4.322 -1.755 1.00 89.75 137 ILE A N 1
ATOM 1083 C CA . ILE A 1 137 ? 5.574 4.835 -3.118 1.00 89.75 137 ILE A CA 1
ATOM 1084 C C . ILE A 1 137 ? 6.808 5.733 -3.195 1.00 89.75 137 ILE A C 1
ATOM 1086 O O . ILE A 1 137 ? 7.642 5.514 -4.061 1.00 89.75 137 ILE A O 1
ATOM 1090 N N . HIS A 1 138 ? 6.987 6.674 -2.264 1.00 85.75 138 HIS A N 1
ATOM 1091 C CA . HIS A 1 138 ? 8.158 7.557 -2.252 1.00 85.75 138 HIS A CA 1
ATOM 1092 C C . HIS A 1 138 ? 9.484 6.786 -2.083 1.00 85.75 138 HIS A C 1
ATOM 1094 O O . HIS A 1 138 ? 10.527 7.225 -2.565 1.00 85.75 138 HIS A O 1
ATOM 1100 N N . GLY A 1 139 ? 9.471 5.645 -1.387 1.00 86.19 139 GLY A N 1
ATOM 1101 C CA . GLY A 1 139 ? 10.639 4.769 -1.262 1.00 86.19 139 GLY A CA 1
ATOM 1102 C C . GLY A 1 139 ? 10.886 3.880 -2.487 1.00 86.19 139 GLY A C 1
ATOM 1103 O O . GLY A 1 139 ? 12.036 3.530 -2.762 1.00 86.19 139 GLY A O 1
ATOM 1104 N N . LEU A 1 140 ? 9.829 3.476 -3.198 1.00 90.00 140 LEU A N 1
ATOM 1105 C CA . LEU A 1 140 ? 9.910 2.648 -4.406 1.00 90.00 140 LEU A CA 1
ATOM 1106 C C . LEU A 1 140 ? 10.282 3.487 -5.638 1.00 90.00 140 LEU A C 1
ATOM 1108 O O . LEU A 1 140 ? 11.211 3.142 -6.367 1.00 90.00 140 LEU A O 1
ATOM 1112 N N . TYR A 1 141 ? 9.598 4.614 -5.815 1.00 89.62 141 TYR A N 1
ATOM 1113 C CA . TYR A 1 141 ? 9.794 5.609 -6.862 1.00 89.62 141 TYR A CA 1
ATOM 1114 C C . TYR A 1 141 ? 9.954 6.993 -6.224 1.00 89.62 141 TYR A C 1
ATOM 1116 O O . TYR A 1 141 ? 8.972 7.717 -6.046 1.00 89.62 141 TYR A O 1
ATOM 1124 N N . PRO A 1 142 ? 11.186 7.387 -5.855 1.00 85.25 142 PRO A N 1
ATOM 1125 C CA . PRO A 1 142 ? 11.442 8.761 -5.444 1.00 85.25 142 PRO A CA 1
ATOM 1126 C C . PRO A 1 142 ? 11.122 9.737 -6.585 1.00 85.25 142 PRO A C 1
ATOM 1128 O O . PRO A 1 142 ? 11.009 9.346 -7.749 1.00 85.25 142 PRO A O 1
ATOM 1131 N N . VAL A 1 143 ? 11.036 11.030 -6.262 1.00 81.25 143 VAL A N 1
ATOM 1132 C CA . VAL A 1 143 ? 10.701 12.093 -7.230 1.00 81.25 143 VAL A CA 1
ATOM 1133 C C . VAL A 1 143 ? 11.629 12.081 -8.457 1.00 81.25 143 VAL A C 1
ATOM 1135 O O . VAL A 1 143 ? 11.180 12.316 -9.570 1.00 81.25 143 VAL A O 1
ATOM 1138 N N . SER A 1 144 ? 12.906 11.719 -8.293 1.00 83.94 144 SER A N 1
ATOM 1139 C CA . SER A 1 144 ? 13.877 11.594 -9.395 1.00 83.94 144 SER A CA 1
ATOM 1140 C C . SER A 1 144 ? 13.666 10.382 -10.311 1.00 83.94 144 SER A C 1
ATOM 1142 O O . SER A 1 144 ? 14.242 10.323 -11.395 1.00 83.94 144 SER A O 1
ATOM 1144 N N . LYS A 1 145 ? 12.882 9.395 -9.872 1.00 89.00 145 LYS A N 1
ATOM 1145 C CA . LYS A 1 145 ? 12.585 8.145 -10.589 1.00 89.00 145 LYS A CA 1
ATOM 1146 C C . LYS A 1 145 ? 11.125 8.078 -11.033 1.00 89.00 145 LYS A C 1
ATOM 1148 O O . LYS A 1 145 ? 10.604 6.999 -11.299 1.00 89.00 145 LYS A O 1
ATOM 1153 N N . SER A 1 146 ? 10.477 9.232 -11.117 1.00 86.06 146 SER A N 1
ATOM 1154 C CA . SER A 1 146 ? 9.125 9.380 -11.642 1.00 86.06 146 SER A CA 1
ATOM 1155 C C . SER A 1 146 ? 9.148 10.348 -12.810 1.00 86.06 146 SER A C 1
ATOM 1157 O O . SER A 1 146 ? 9.885 11.335 -12.782 1.00 86.06 146 SER A O 1
ATOM 1159 N N . ALA A 1 147 ? 8.392 10.041 -13.863 1.00 86.19 147 ALA A N 1
ATOM 1160 C CA . ALA A 1 147 ? 8.300 10.938 -15.007 1.00 86.19 147 ALA A CA 1
ATOM 1161 C C . ALA A 1 147 ? 7.702 12.295 -14.596 1.00 86.19 147 ALA A C 1
ATOM 1163 O O . ALA A 1 147 ? 6.891 12.366 -13.675 1.00 86.19 147 ALA A O 1
ATOM 1164 N N . THR A 1 148 ? 8.098 13.363 -15.293 1.00 78.75 148 THR A N 1
ATOM 1165 C CA . THR A 1 148 ? 7.774 14.757 -14.941 1.00 78.75 148 THR A CA 1
ATOM 1166 C C . 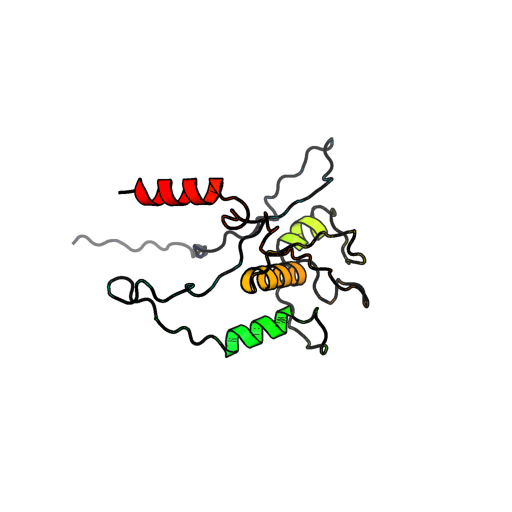THR A 1 148 ? 6.276 15.014 -14.754 1.00 78.75 148 THR A C 1
ATOM 1168 O O . THR A 1 148 ? 5.906 15.741 -13.839 1.00 78.75 148 THR A O 1
ATOM 1171 N N . ASP A 1 149 ? 5.429 14.358 -15.551 1.00 81.75 149 ASP A N 1
ATOM 1172 C CA . ASP A 1 149 ? 3.968 14.507 -15.508 1.00 81.75 149 ASP A CA 1
ATOM 1173 C C . ASP A 1 149 ? 3.254 13.268 -14.940 1.00 81.75 149 ASP A C 1
ATOM 1175 O O . ASP A 1 149 ? 2.031 13.132 -15.034 1.00 81.75 149 ASP A O 1
ATOM 1179 N N . PHE A 1 150 ? 4.003 12.327 -14.356 1.00 84.75 150 PHE A N 1
ATOM 1180 C CA . PHE A 1 150 ? 3.409 11.138 -13.762 1.00 84.75 150 PHE A CA 1
ATOM 1181 C C . PHE A 1 150 ? 2.832 11.452 -12.382 1.00 84.75 150 PHE A C 1
ATOM 1183 O O . PHE A 1 150 ? 3.557 11.737 -11.428 1.00 84.75 150 PHE A O 1
ATOM 1190 N N . MET A 1 151 ? 1.511 11.318 -12.263 1.00 84.94 151 MET A N 1
ATOM 1191 C CA . MET A 1 151 ? 0.810 11.390 -10.986 1.00 84.94 151 MET A CA 1
ATOM 1192 C C . MET A 1 151 ? 0.302 9.994 -10.582 1.00 84.94 151 MET A C 1
ATOM 1194 O O . MET A 1 151 ? -0.569 9.441 -11.267 1.00 84.94 151 MET A O 1
ATOM 1198 N N . PRO A 1 152 ? 0.792 9.413 -9.468 1.00 87.69 152 PRO A N 1
ATOM 1199 C CA . PRO A 1 152 ? 0.297 8.139 -8.964 1.00 87.69 152 PRO A CA 1
ATOM 1200 C C . PRO A 1 152 ? -1.188 8.227 -8.589 1.00 87.69 152 PRO A C 1
ATOM 1202 O O . PRO A 1 152 ? -1.601 9.026 -7.747 1.00 87.69 152 PRO A O 1
ATOM 1205 N N . HIS A 1 153 ? -2.004 7.367 -9.184 1.00 90.56 153 HIS A N 1
ATOM 1206 C CA . HIS A 1 153 ? -3.437 7.305 -8.946 1.00 90.56 153 HIS A CA 1
ATOM 1207 C C . HIS A 1 153 ? -3.734 6.348 -7.790 1.00 90.56 153 HIS A C 1
ATOM 1209 O O . HIS A 1 153 ? -3.832 5.128 -7.950 1.00 90.56 153 HIS A O 1
ATOM 1215 N N . LEU A 1 154 ? -3.925 6.927 -6.608 1.00 92.19 154 LEU A N 1
ATOM 1216 C CA . LEU A 1 154 ? -4.359 6.199 -5.426 1.00 92.19 154 LEU A CA 1
ATOM 1217 C C . LEU A 1 154 ? -5.855 5.863 -5.499 1.00 92.19 154 LEU A C 1
ATOM 1219 O O . LEU A 1 154 ? -6.701 6.755 -5.497 1.00 92.19 154 LEU A O 1
ATOM 1223 N N . ARG A 1 155 ? -6.189 4.572 -5.485 1.00 95.06 155 ARG A N 1
ATOM 1224 C CA . ARG A 1 155 ? -7.580 4.101 -5.480 1.00 95.06 155 ARG A CA 1
ATOM 1225 C C . ARG A 1 155 ? -8.075 3.900 -4.055 1.00 95.06 155 ARG A C 1
ATOM 1227 O O . ARG A 1 155 ? -7.476 3.162 -3.271 1.00 95.06 155 ARG A O 1
ATOM 1234 N N . ILE A 1 156 ? -9.201 4.528 -3.742 1.00 95.31 156 ILE A N 1
ATOM 1235 C CA . ILE A 1 156 ? -9.886 4.431 -2.453 1.00 95.31 156 ILE A CA 1
ATOM 1236 C C . ILE A 1 156 ? -11.344 4.087 -2.738 1.00 95.31 156 ILE A C 1
ATOM 1238 O O . ILE A 1 156 ? -11.973 4.712 -3.592 1.00 95.31 156 ILE A O 1
ATOM 1242 N N . ARG A 1 157 ? -11.889 3.087 -2.040 1.00 93.50 157 ARG A N 1
ATOM 1243 C CA . ARG A 1 157 ? -13.313 2.745 -2.147 1.00 93.50 157 ARG A CA 1
ATOM 1244 C C . ARG A 1 157 ? -14.128 3.464 -1.080 1.00 93.50 157 ARG A C 1
ATOM 1246 O O . ARG A 1 157 ? -13.612 3.903 -0.051 1.00 93.50 157 ARG A O 1
ATOM 1253 N N . ASN A 1 158 ? -15.432 3.555 -1.326 1.00 92.25 158 ASN A N 1
ATOM 1254 C CA . ASN A 1 158 ? -16.380 3.975 -0.306 1.00 92.25 158 ASN A CA 1
ATOM 1255 C C . ASN A 1 158 ? -16.325 3.001 0.881 1.00 92.25 158 ASN A C 1
ATOM 1257 O O . ASN A 1 158 ? -16.239 1.791 0.685 1.00 92.25 158 ASN A O 1
ATOM 1261 N N . GLY A 1 159 ? -16.424 3.518 2.108 1.00 88.88 159 GLY A N 1
ATOM 1262 C CA . GLY A 1 159 ? -16.422 2.694 3.317 1.00 88.88 159 GLY A CA 1
ATOM 1263 C C . GLY A 1 159 ? -17.549 1.656 3.368 1.00 88.88 159 GLY A C 1
ATOM 1264 O O . GLY A 1 159 ? -17.393 0.647 4.045 1.00 88.88 159 GLY A O 1
ATOM 1265 N N . LYS A 1 160 ? -18.653 1.853 2.635 1.00 89.69 160 LYS A N 1
ATOM 1266 C CA . LYS A 1 160 ? -19.737 0.864 2.502 1.00 89.69 160 LYS A CA 1
ATOM 1267 C C . LYS A 1 160 ? -19.383 -0.317 1.590 1.00 89.69 160 LYS A C 1
ATOM 1269 O O . LYS A 1 160 ? -19.896 -1.403 1.809 1.00 89.69 160 LYS A O 1
ATOM 1274 N N . ASP A 1 161 ? -18.482 -0.119 0.630 1.00 92.31 161 ASP A N 1
ATOM 1275 C CA . ASP A 1 161 ? -18.073 -1.133 -0.359 1.00 92.31 161 ASP A CA 1
ATOM 1276 C C . ASP A 1 161 ? -16.646 -1.649 -0.113 1.00 92.31 161 ASP A C 1
ATOM 1278 O O . ASP A 1 161 ? -16.069 -2.377 -0.930 1.00 92.31 161 ASP A O 1
ATOM 1282 N N . GLU A 1 162 ? -16.028 -1.211 0.984 1.00 93.88 162 GLU A N 1
ATOM 1283 C CA . GLU A 1 162 ? -14.648 -1.542 1.296 1.00 93.88 162 GLU A CA 1
ATOM 1284 C C . GLU A 1 162 ? -14.528 -3.010 1.705 1.00 93.88 162 GLU A C 1
ATOM 1286 O O . GLU A 1 162 ? -15.286 -3.505 2.540 1.00 93.88 162 GLU A O 1
ATOM 1291 N N . ASN A 1 163 ? -13.547 -3.686 1.111 1.00 94.12 163 ASN A N 1
ATOM 1292 C CA . ASN A 1 163 ? -13.273 -5.107 1.302 1.00 94.12 163 ASN A CA 1
ATOM 1293 C C . ASN A 1 163 ? -11.798 -5.403 1.630 1.00 94.12 163 ASN A C 1
ATOM 1295 O O . ASN A 1 163 ? -11.404 -6.563 1.658 1.00 94.12 163 ASN A O 1
ATOM 1299 N N . LEU A 1 164 ? -10.986 -4.376 1.912 1.00 94.50 164 LEU A N 1
ATOM 1300 C CA . LEU A 1 164 ? -9.634 -4.530 2.472 1.00 94.50 164 LEU A CA 1
ATOM 1301 C C . LEU A 1 164 ? -9.622 -4.808 3.986 1.00 94.50 164 LEU A C 1
ATOM 1303 O O . LEU A 1 164 ? -8.566 -5.067 4.558 1.00 94.50 164 LEU A O 1
ATOM 1307 N N . PHE A 1 165 ? -10.777 -4.750 4.648 1.00 92.00 165 PHE A N 1
ATOM 1308 C CA . PHE A 1 165 ? -10.953 -5.171 6.036 1.00 92.00 165 PHE A CA 1
ATOM 1309 C C . PHE A 1 165 ? -12.313 -5.849 6.217 1.00 92.00 165 PHE A C 1
ATOM 1311 O O . PHE A 1 165 ? -13.201 -5.718 5.374 1.00 92.00 165 PHE A O 1
ATOM 1318 N N . GLY A 1 166 ? -12.481 -6.563 7.333 1.00 92.94 166 GLY A N 1
ATOM 1319 C CA . GLY A 1 166 ? -13.757 -7.165 7.714 1.00 92.94 166 GLY A CA 1
ATOM 1320 C C . GLY A 1 166 ? -14.815 -6.095 7.982 1.00 92.94 166 GLY A C 1
ATOM 1321 O O . GLY A 1 166 ? -14.901 -5.568 9.088 1.00 92.94 166 GLY A O 1
ATOM 1322 N N . ASN A 1 167 ? -15.590 -5.755 6.957 1.00 93.88 167 ASN A N 1
ATOM 1323 C CA . ASN A 1 167 ? -16.542 -4.654 6.987 1.00 93.88 167 ASN A CA 1
ATOM 1324 C C . ASN A 1 167 ? -17.909 -5.103 7.526 1.00 93.88 167 ASN A C 1
ATOM 1326 O O . ASN A 1 167 ? -18.755 -5.609 6.787 1.00 93.88 167 ASN A O 1
ATOM 1330 N N . THR A 1 168 ? -18.134 -4.904 8.823 1.00 93.50 168 THR A N 1
ATOM 1331 C CA . THR A 1 168 ? -19.402 -5.240 9.496 1.00 93.50 168 THR A CA 1
ATOM 1332 C C . THR A 1 168 ? -20.574 -4.362 9.072 1.00 93.50 168 THR A C 1
ATOM 1334 O O . THR A 1 168 ? -21.718 -4.801 9.148 1.00 93.50 168 THR A O 1
ATOM 1337 N N . MET A 1 169 ? -20.316 -3.152 8.561 1.00 88.88 169 MET A N 1
ATOM 1338 C CA . MET A 1 169 ? -21.378 -2.295 8.026 1.00 88.88 169 MET A CA 1
ATOM 1339 C C . MET A 1 169 ? -21.955 -2.856 6.723 1.00 88.88 169 MET A C 1
ATOM 1341 O O . MET A 1 169 ? -23.157 -2.747 6.494 1.00 88.88 169 MET A O 1
ATOM 1345 N N . ALA A 1 170 ? -21.106 -3.467 5.892 1.00 92.62 170 ALA A N 1
ATOM 1346 C CA . ALA A 1 170 ? -21.502 -4.090 4.631 1.00 92.62 170 ALA A CA 1
ATOM 1347 C C . ALA A 1 170 ? -22.022 -5.527 4.811 1.00 92.62 170 ALA A C 1
ATOM 1349 O O . ALA A 1 170 ? -22.896 -5.971 4.071 1.00 92.62 170 ALA A O 1
ATOM 1350 N N . CYS A 1 171 ? -21.497 -6.267 5.795 1.00 93.50 171 CYS A N 1
ATOM 1351 C CA . CYS A 1 171 ? -21.830 -7.670 6.027 1.00 93.50 171 CYS A CA 1
ATOM 1352 C C . CYS A 1 171 ? -22.383 -7.896 7.441 1.00 93.50 171 CYS A C 1
ATOM 1354 O O . CYS A 1 171 ? -21.638 -8.129 8.394 1.00 93.50 171 CYS A O 1
ATOM 1356 N N . LYS A 1 172 ? -23.715 -7.916 7.565 1.00 93.75 172 LYS A N 1
ATOM 1357 C CA . LYS A 1 172 ? -24.407 -8.142 8.847 1.00 93.75 172 LYS A CA 1
ATOM 1358 C C . LYS A 1 172 ? -24.119 -9.498 9.481 1.00 93.75 172 LYS A C 1
ATOM 1360 O O . LYS A 1 172 ? -24.034 -9.605 10.699 1.00 93.75 172 LYS A O 1
ATOM 1365 N N . ARG A 1 173 ? -23.885 -10.535 8.673 1.00 95.69 173 ARG A N 1
ATOM 1366 C CA . ARG A 1 173 ? -23.466 -11.842 9.196 1.00 95.69 173 ARG A CA 1
ATOM 1367 C C . ARG A 1 173 ? -22.108 -11.761 9.899 1.00 95.69 173 ARG A C 1
ATOM 1369 O O . ARG A 1 173 ? -21.939 -12.373 10.947 1.00 95.69 173 ARG A O 1
ATOM 1376 N N . LEU A 1 174 ? -21.159 -11.006 9.343 1.00 95.38 174 LEU A N 1
ATOM 1377 C CA . LEU A 1 174 ? -19.845 -10.813 9.958 1.00 95.38 174 LEU A CA 1
ATOM 1378 C C . LEU A 1 174 ? -19.959 -10.076 11.298 1.00 95.38 174 LEU A C 1
ATOM 1380 O O . LEU A 1 174 ? -19.285 -10.454 12.248 1.00 95.38 174 LEU A O 1
ATOM 1384 N N . GLU A 1 175 ? -20.833 -9.071 11.381 1.00 94.56 175 GLU A N 1
ATOM 1385 C CA . GLU A 1 175 ? -21.124 -8.349 12.627 1.00 94.56 175 GLU A CA 1
ATOM 1386 C C . GLU A 1 175 ? -21.596 -9.301 13.736 1.00 94.56 175 GLU A C 1
ATOM 1388 O O . GLU A 1 175 ? -21.015 -9.318 14.820 1.00 94.56 175 GLU A O 1
ATOM 1393 N N . ILE A 1 176 ? -22.581 -10.157 13.437 1.00 95.44 176 ILE A N 1
ATOM 1394 C CA . ILE A 1 176 ? -23.112 -11.150 14.386 1.00 95.44 176 ILE A CA 1
ATOM 1395 C C . ILE A 1 176 ? -22.006 -12.098 14.866 1.00 95.44 176 ILE A C 1
ATOM 1397 O O . ILE A 1 176 ? -21.887 -12.351 16.063 1.00 95.44 176 ILE A O 1
ATOM 1401 N N . LEU A 1 177 ? -21.174 -12.601 13.946 1.00 94.25 177 LEU A N 1
ATOM 1402 C CA . LEU A 1 177 ? -20.072 -13.501 14.295 1.00 94.25 177 LEU A CA 1
ATOM 1403 C C . LEU A 1 177 ? -19.052 -12.817 15.211 1.00 94.25 177 LEU A C 1
ATOM 1405 O O . LEU A 1 177 ? -18.634 -13.413 16.200 1.00 94.25 177 LEU A O 1
ATOM 1409 N N . GLN A 1 178 ? -18.671 -11.571 14.923 1.00 92.94 178 GLN A N 1
ATOM 1410 C CA . GLN A 1 178 ? -17.711 -10.833 15.750 1.00 92.94 178 GLN A CA 1
ATOM 1411 C C . GLN A 1 178 ? -18.232 -10.583 17.168 1.00 92.94 178 GLN A C 1
ATOM 1413 O O . GLN A 1 178 ? -17.484 -10.760 18.129 1.00 92.94 178 GLN A O 1
ATOM 1418 N N . VAL A 1 179 ? -19.509 -10.216 17.306 1.00 92.12 179 VAL A N 1
ATOM 1419 C CA . VAL A 1 179 ? -20.145 -10.050 18.620 1.00 92.12 179 VAL A CA 1
ATOM 1420 C C . VAL A 1 179 ? -20.188 -11.383 19.371 1.00 92.12 179 VAL A C 1
ATOM 1422 O O . VAL A 1 179 ? -19.809 -11.425 20.540 1.00 92.12 179 VAL A O 1
ATOM 1425 N N . GLY A 1 180 ? -20.568 -12.475 18.700 1.00 92.19 180 GLY A N 1
ATOM 1426 C CA . GLY A 1 180 ? -20.583 -13.813 19.296 1.00 92.19 180 GLY A CA 1
ATOM 1427 C C . GLY A 1 180 ? -19.207 -14.260 19.801 1.00 92.19 180 GLY A C 1
ATOM 1428 O O . GLY A 1 180 ? -19.097 -14.748 20.922 1.00 92.19 180 GLY A O 1
ATOM 1429 N N . PHE A 1 181 ? -18.138 -14.024 19.030 1.00 91.44 181 PHE A N 1
ATOM 1430 C CA . PHE A 1 181 ? -16.765 -14.298 19.475 1.00 91.44 181 PHE A CA 1
ATOM 1431 C C . PHE A 1 181 ? -16.360 -13.458 20.689 1.00 91.44 181 PHE A C 1
ATOM 1433 O O . PHE A 1 181 ? -15.742 -13.986 21.611 1.00 91.44 181 PHE A O 1
ATOM 1440 N N . ALA A 1 182 ? -16.712 -12.171 20.715 1.00 88.94 182 ALA A N 1
ATOM 1441 C CA . ALA A 1 182 ? -16.398 -11.302 21.847 1.00 88.94 182 ALA A CA 1
ATOM 1442 C C . ALA A 1 182 ? -17.124 -11.736 23.131 1.00 88.94 182 ALA A C 1
ATOM 1444 O O . ALA A 1 182 ? -16.544 -11.669 24.208 1.00 88.94 182 ALA A O 1
ATOM 1445 N N . GLN A 1 183 ? -18.367 -12.210 23.016 1.00 85.06 183 GLN A N 1
ATOM 1446 C CA . GLN A 1 183 ? -19.163 -12.703 24.145 1.00 85.06 183 GLN A CA 1
ATOM 1447 C C . GLN A 1 183 ? -18.770 -14.110 24.609 1.00 85.06 183 GLN A C 1
ATOM 1449 O O . GLN A 1 183 ? -18.956 -14.422 25.776 1.00 85.06 183 GLN A O 1
ATOM 1454 N N . GLY A 1 184 ? -18.255 -14.959 23.715 1.00 74.88 184 GLY A N 1
ATOM 1455 C CA . GLY A 1 184 ? -17.764 -16.302 24.050 1.00 74.88 184 GLY A CA 1
ATOM 1456 C C . GLY A 1 184 ? -16.314 -16.339 24.542 1.00 74.88 184 GLY A C 1
ATOM 1457 O O . GLY A 1 184 ? -15.835 -17.396 24.935 1.00 74.88 184 GLY A O 1
ATOM 1458 N N . SER A 1 185 ? -15.610 -15.204 24.502 1.00 59.41 185 SER A N 1
ATOM 1459 C CA . SER A 1 185 ? -14.257 -15.041 25.042 1.00 59.41 185 SER A CA 1
ATOM 1460 C C . SER A 1 185 ? -14.341 -14.566 26.496 1.00 59.41 185 SER A C 1
ATOM 1462 O O . SER A 1 185 ? -13.989 -13.423 26.793 1.00 59.41 185 SER A O 1
ATOM 1464 N N . VAL A 1 186 ? -14.863 -15.418 27.382 1.00 48.25 186 VAL A N 1
ATOM 1465 C CA . VAL A 1 186 ? -14.883 -15.212 28.843 1.00 48.25 186 VAL A CA 1
ATOM 1466 C C . VAL A 1 186 ? -14.353 -16.454 29.532 1.00 48.25 186 VAL A C 1
ATOM 1468 O O . VAL A 1 186 ? -14.737 -17.560 29.090 1.00 48.25 186 VAL A O 1
#

pLDDT: mean 80.02, std 19.99, range [30.02, 96.81]

Secondary structure (DSSP, 8-state):
----------------TT-----SSSPPPPPTT-----------------SS--S-STTT---S----HHHHHHHHHHHGGGSSS-------PPPPHHHIIIIIIS--S-SSB--TTS--EEE-S-HHHHHHHHHHHHHHS-GGGB-TT----EEE--TTT--SS--TTT-HHHHHHHHHHHHH--

InterPro domains:
  IPR029033 Histidine phosphatase superfamily [G3DSA:3.40.50.1240] (24-185)
  IPR029033 Histidine phosphatase superfamily [SSF53254] (31-177)
  IPR050645 Histidine Acid Phosphatase [PTHR11567] (30-178)

Foldseek 3Di:
DDDDDDDDDDPDDPPPPDDDAPPQVPDDDDPPPDADDDDDDDDDFDDDDPPADDPCDPPSVDDRDDPCPVVVVVLCVLLCPLPDDDDDPDDDPDAGSLQCRCCVPRVPADQADEDLVSDPAEFEPDVRGVSRSSVVCCNNAPPVRYDPPDRHDYDYDDLLPDDSDQRCNVPVVSVVVVVVVVVVPD

Mean predicted aligned error: 10.8 Å

Sequence (186 aa):
MPDFVEGNGVAGNSVTKGHVPLDVDGYPVAPAELELQQVHIYVRHGERTPVGVRMAGPPANIPENWMFCNIARQFRAAVASWVNVYWVNSRTRGESGLRKLYVDRLKFLPDVVRSNDEIYLRSTNIPRTIESLQQIIHGLYPVSKSATDFMPHLRIRNGKDENLFGNTMACKRLEILQVGFAQGSV

Solvent-accessible surface area (backbone atoms only — not comparable to full-atom values): 12356 Å² total; per-residue (Å²): 136,83,86,83,80,86,73,94,71,77,90,6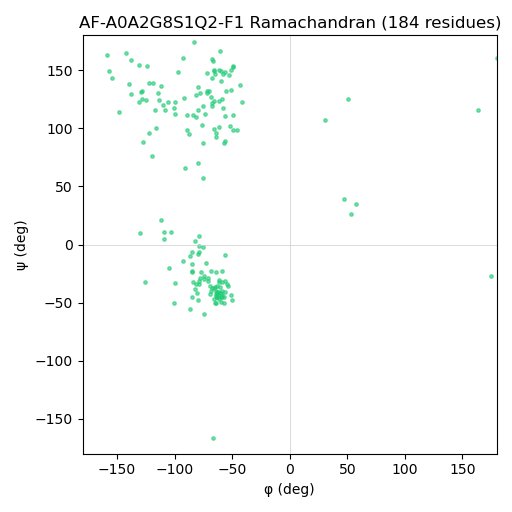9,80,80,76,64,90,86,67,86,73,71,62,60,83,76,52,78,82,72,58,91,93,58,76,93,85,82,85,86,89,87,78,78,53,66,91,75,79,74,98,58,78,63,60,51,52,85,92,67,54,36,75,75,73,81,94,44,68,67,58,55,50,53,52,46,61,70,47,41,69,78,65,83,71,76,95,67,92,69,77,83,73,71,81,27,54,64,25,50,34,37,34,69,69,64,59,72,42,71,81,54,50,69,57,66,85,84,51,90,46,75,37,62,86,40,70,65,40,43,53,39,48,38,45,51,45,46,35,54,44,36,80,90,28,40,40,94,86,52,68,87,65,76,42,63,55,56,83,70,74,42,75,94,55,94,43,42,91,64,32,62,70,56,38,53,52,54,52,51,52,60,70,67,67,117

Organism: NCBI:txid1077348